Protein AF-A0A935YKB5-F1 (afdb_monomer)

Foldseek 3Di:
DPPPPVVVVLLPQADVCLNVVDPPDDLVVLLVLLLVDDVRSCNVSSLSVLLDDVQLPDLPLADDVNLVVLVCLLVPPCLVSLLVSLLVRCVDPVVPDLVSNLSSLSSNLSSQNQDNPPDGSLCSNCVPPDDDDLSRLNSLLSNLDPVVLVVLLVVVVCVVVVVDVPCVSVLSSSLSSLLRNPDPSSLVSLVVCLVPDDDVVSNVSSVSSNPDDD

Solvent-accessible surface area (backbone atoms only — not comparable to full-atom values): 12171 Å² total; per-residue (Å²): 144,84,75,74,65,60,70,64,58,61,71,76,54,44,60,75,52,47,74,72,71,42,75,83,69,55,72,68,55,33,51,51,26,44,60,62,30,85,89,33,68,45,15,68,47,17,46,51,41,46,50,54,54,93,66,75,85,47,82,79,52,53,52,70,73,45,52,52,50,37,52,45,34,53,65,38,89,58,41,67,57,47,49,53,29,38,53,55,54,65,68,41,98,74,34,81,43,67,66,56,41,45,44,46,47,43,26,30,19,49,31,32,43,54,59,56,90,91,45,51,41,61,57,71,72,63,67,83,75,67,87,79,52,76,68,51,38,49,34,48,28,38,50,37,50,66,73,51,46,60,57,47,51,55,49,54,52,41,53,73,71,60,78,45,83,89,48,84,64,49,64,50,42,49,53,25,25,47,49,45,30,90,45,68,64,35,48,51,51,35,52,59,46,48,78,71,54,80,53,66,72,60,37,54,52,31,48,50,43,70,66,55,77,132

Radius of gyration: 18.12 Å; Cα contacts (8 Å, |Δi|>4): 237; chains: 1; bounding box: 50×32×43 Å

Sequence (214 aa):
MIAGAWVLAAIAGGSALAQAGECVDTAEHYVSAFEAGPDHREFLSALLCQQRGTWLDTPLWAGRAHAVRFAAARADTMVPRIAAAARRLLALPGSASAEWRRGVLAAAAAHGVARLDSLDVFAELFADGRRLSVPDYALMAILQDCRGVGILRARCLELRAGAAAGAQDEPVHV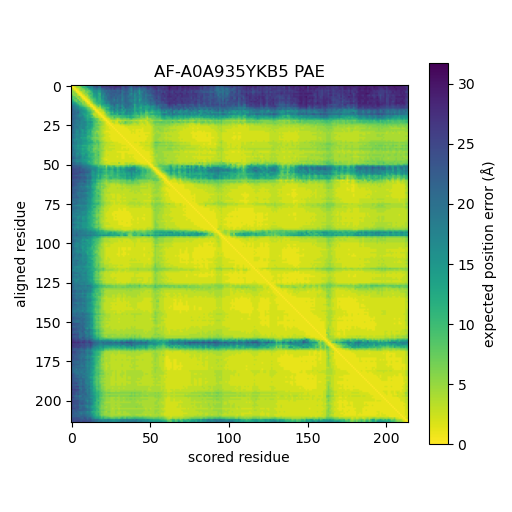LSCLYHLPCDEALSLAKELDATETDEHLRERLRRVLERQP

Nearest PDB structures (foldseek):
  8sw1-assembly1_A  TM=3.781E-01  e=2.996E+00  Homo sapiens
  7b1u-assembly1_A  TM=3.393E-01  e=3.279E+00  Shigella flexneri

Secondary structure (DSSP, 8-state):
--SSHHHHHGGGSS-HHHHTT---S-HHHHHHHHHH-TTSTTHHHHHHHHH--TTTT-S---SHHHHHHHHHHHT-TTHHHHHHHHHHHHTSTTTTSHHHHHHHHHHHHHTT--EETTEEHHHHHHTT-PPPPHHHHHHHHHHT-TTHHHHHHHHHHHHHTTTTTT-TTHHHHHHHHHHH--SHHHHHHHHHHHTT---HHHHHHHHHHHH---

Mean predicted aligned error: 6.6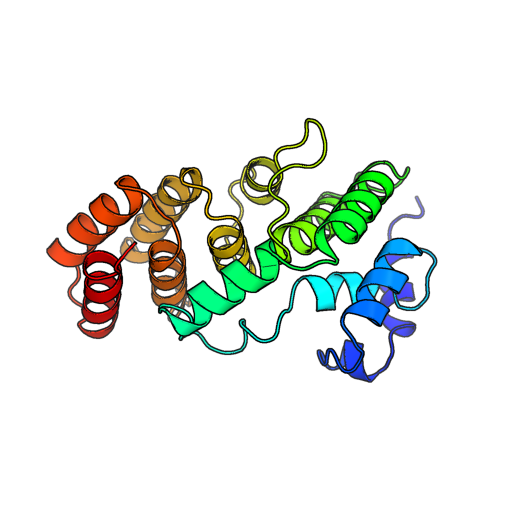5 Å

pLDDT: mean 86.73, std 16.12, range [30.58, 98.38]

Structure (mmCIF, N/CA/C/O backbone):
data_AF-A0A935YKB5-F1
#
_entry.id   AF-A0A935YKB5-F1
#
loop_
_atom_site.group_PDB
_atom_site.id
_atom_site.type_symbol
_atom_site.label_atom_id
_atom_site.label_alt_id
_atom_site.label_comp_id
_atom_site.label_asym_id
_atom_site.label_entity_id
_atom_site.label_seq_id
_atom_site.pdbx_PDB_ins_code
_atom_site.Cartn_x
_atom_site.Cartn_y
_atom_site.Cartn_z
_atom_site.occupancy
_atom_site.B_iso_or_equiv
_atom_site.auth_seq_id
_atom_site.auth_comp_id
_atom_site.auth_asym_id
_atom_site.auth_atom_id
_atom_site.pdbx_PDB_model_num
ATOM 1 N N . MET A 1 1 ? 31.568 -16.020 -5.529 1.00 39.06 1 MET A N 1
ATOM 2 C CA . MET A 1 1 ? 31.515 -15.034 -4.425 1.00 39.06 1 MET A CA 1
ATOM 3 C C . MET A 1 1 ? 31.832 -13.636 -4.958 1.00 39.06 1 MET A C 1
ATOM 5 O O . MET A 1 1 ? 32.953 -13.193 -4.792 1.00 39.06 1 MET A O 1
ATOM 9 N N . ILE A 1 2 ? 30.889 -12.955 -5.626 1.00 40.59 2 ILE A N 1
ATOM 10 C CA . ILE A 1 2 ? 30.979 -11.511 -5.958 1.00 40.59 2 ILE A CA 1
ATOM 11 C C . ILE A 1 2 ? 29.544 -10.948 -6.051 1.00 40.59 2 ILE A C 1
ATOM 13 O O . ILE A 1 2 ? 29.093 -10.536 -7.110 1.00 40.59 2 ILE A O 1
ATOM 17 N N . ALA A 1 3 ? 28.771 -11.022 -4.963 1.00 41.41 3 ALA A N 1
ATOM 18 C CA . ALA A 1 3 ? 27.413 -10.448 -4.909 1.00 41.41 3 ALA A CA 1
ATOM 19 C C . ALA A 1 3 ? 27.299 -9.267 -3.922 1.00 41.41 3 ALA A C 1
ATOM 21 O O . ALA A 1 3 ? 26.381 -8.467 -4.032 1.00 41.41 3 ALA A O 1
ATOM 22 N N . GLY A 1 4 ? 28.254 -9.110 -2.995 1.00 30.58 4 GLY A N 1
ATOM 23 C CA . GLY A 1 4 ? 28.219 -8.059 -1.967 1.00 30.58 4 GLY A CA 1
ATOM 24 C C . GLY A 1 4 ? 28.818 -6.707 -2.375 1.00 30.58 4 GLY A C 1
ATOM 25 O O . GLY A 1 4 ? 28.576 -5.714 -1.703 1.00 30.58 4 GLY A O 1
ATOM 26 N N . ALA A 1 5 ? 29.585 -6.638 -3.469 1.00 34.66 5 ALA A N 1
ATOM 27 C CA . ALA A 1 5 ? 30.287 -5.409 -3.863 1.00 34.66 5 ALA A CA 1
ATOM 28 C C . ALA A 1 5 ? 29.399 -4.393 -4.612 1.00 34.66 5 ALA A C 1
ATOM 30 O O . ALA A 1 5 ? 29.682 -3.197 -4.590 1.00 34.66 5 ALA A O 1
ATOM 31 N N . TRP A 1 6 ? 28.302 -4.840 -5.233 1.00 40.97 6 TRP A N 1
ATOM 32 C CA . TRP A 1 6 ? 27.412 -3.966 -6.009 1.00 40.97 6 TRP A CA 1
ATOM 33 C C . TRP A 1 6 ? 26.525 -3.071 -5.134 1.00 40.97 6 TRP A C 1
ATOM 35 O O . TRP A 1 6 ? 26.224 -1.947 -5.524 1.00 40.97 6 TRP A O 1
ATOM 45 N N . VAL A 1 7 ? 26.179 -3.522 -3.923 1.00 42.81 7 VAL A N 1
ATOM 46 C CA . VAL A 1 7 ? 25.333 -2.758 -2.990 1.00 42.81 7 VAL A CA 1
ATOM 47 C C . VAL A 1 7 ? 26.041 -1.494 -2.487 1.00 42.81 7 VAL A C 1
ATOM 49 O O . VAL A 1 7 ? 25.396 -0.471 -2.299 1.00 42.81 7 VAL A O 1
ATOM 52 N N . LEU A 1 8 ? 27.369 -1.522 -2.326 1.00 37.06 8 LEU A N 1
ATOM 53 C CA . LEU A 1 8 ? 28.133 -0.366 -1.837 1.00 37.06 8 LEU A CA 1
ATOM 54 C C . LEU A 1 8 ? 28.569 0.592 -2.956 1.00 37.06 8 LEU A C 1
ATOM 56 O O . LEU A 1 8 ? 28.616 1.798 -2.732 1.00 37.06 8 LEU A O 1
ATOM 60 N N . ALA A 1 9 ? 28.841 0.095 -4.167 1.00 36.12 9 ALA A N 1
ATOM 61 C CA . ALA A 1 9 ? 29.245 0.951 -5.287 1.00 36.12 9 ALA A CA 1
ATOM 62 C C . ALA A 1 9 ? 28.083 1.790 -5.850 1.00 36.12 9 ALA A C 1
ATOM 64 O O . ALA A 1 9 ? 28.290 2.911 -6.310 1.00 36.12 9 ALA A O 1
ATOM 65 N N . ALA A 1 10 ? 26.849 1.289 -5.766 1.00 43.88 10 ALA A N 1
ATOM 66 C CA . ALA A 1 10 ? 25.681 1.991 -6.285 1.00 43.88 10 ALA A CA 1
ATOM 67 C C . ALA A 1 10 ? 25.182 3.133 -5.367 1.00 43.88 10 ALA A C 1
ATOM 69 O O . ALA A 1 10 ? 24.416 3.989 -5.804 1.00 43.88 10 ALA A O 1
ATOM 70 N N . ILE A 1 11 ? 25.683 3.213 -4.127 1.00 46.06 11 ILE A N 1
ATOM 71 C CA . ILE A 1 11 ? 25.418 4.333 -3.207 1.00 46.06 11 ILE A CA 1
ATOM 72 C C . ILE A 1 11 ? 26.184 5.599 -3.635 1.00 46.06 11 ILE A C 1
ATOM 74 O O . ILE A 1 11 ? 25.773 6.696 -3.285 1.00 46.06 11 ILE A O 1
ATOM 78 N N . ALA A 1 12 ? 27.244 5.494 -4.446 1.00 41.66 12 ALA A N 1
ATOM 79 C CA . ALA A 1 12 ? 28.086 6.640 -4.813 1.00 41.66 12 ALA A CA 1
ATOM 80 C C . ALA A 1 12 ? 27.707 7.339 -6.141 1.00 41.66 12 ALA A C 1
ATOM 82 O O . ALA A 1 12 ? 28.304 8.362 -6.464 1.00 41.66 12 ALA A O 1
ATOM 83 N N . GLY A 1 13 ? 26.746 6.810 -6.914 1.00 42.81 13 GLY A N 1
ATOM 84 C CA . GLY A 1 13 ? 26.451 7.279 -8.284 1.00 42.81 13 GLY A CA 1
ATOM 85 C C . GLY A 1 13 ? 25.111 7.993 -8.506 1.00 42.81 13 GLY A C 1
ATOM 86 O O . GLY A 1 13 ? 24.881 8.512 -9.596 1.00 42.81 13 GLY A O 1
ATOM 87 N N . GLY A 1 14 ? 24.223 8.024 -7.508 1.00 45.97 14 GLY A N 1
ATOM 88 C CA . GLY A 1 14 ? 22.979 8.801 -7.587 1.00 45.97 14 GLY A CA 1
ATOM 89 C C . GLY A 1 14 ? 23.256 10.309 -7.613 1.00 45.97 14 GLY A C 1
ATOM 90 O O . GLY A 1 14 ? 24.283 10.760 -7.107 1.00 45.97 14 GLY A O 1
ATOM 91 N N . SER A 1 15 ? 22.343 11.113 -8.170 1.00 55.03 15 SER A N 1
ATOM 92 C CA . SER A 1 15 ? 22.411 12.562 -7.951 1.00 55.03 15 SER A CA 1
ATOM 93 C C . SER A 1 15 ? 22.391 12.822 -6.436 1.00 55.03 15 SER A C 1
ATOM 95 O O . SER A 1 15 ? 21.625 12.192 -5.702 1.00 55.03 15 SER A O 1
ATOM 97 N N . ALA A 1 16 ? 23.250 13.719 -5.943 1.00 55.22 16 ALA A N 1
ATOM 98 C CA . ALA A 1 16 ? 23.378 13.993 -4.506 1.00 55.22 16 ALA A CA 1
ATOM 99 C C . ALA A 1 16 ? 22.034 14.378 -3.843 1.00 55.22 16 ALA A C 1
ATOM 101 O O . ALA A 1 16 ? 21.846 14.165 -2.650 1.00 55.22 16 ALA A O 1
ATOM 102 N N . LEU A 1 17 ? 21.077 14.884 -4.632 1.00 53.66 17 LEU A N 1
ATOM 103 C CA . LEU A 1 17 ? 19.725 15.245 -4.197 1.00 53.66 17 LEU A CA 1
ATOM 104 C C . LEU A 1 17 ? 18.820 14.020 -3.993 1.00 53.66 17 LEU A C 1
ATOM 106 O O . LEU A 1 17 ? 18.159 13.917 -2.964 1.00 53.66 17 LEU A O 1
ATOM 110 N N . ALA A 1 18 ? 18.872 13.023 -4.885 1.00 52.84 18 ALA A N 1
ATOM 111 C CA . ALA A 1 18 ? 18.165 11.760 -4.661 1.00 52.84 18 ALA A CA 1
ATOM 112 C C . ALA A 1 18 ? 18.711 11.013 -3.431 1.00 52.84 18 ALA A C 1
ATOM 114 O O . ALA A 1 18 ? 17.958 10.357 -2.711 1.00 52.84 18 ALA A O 1
ATOM 115 N N . GLN A 1 19 ? 20.010 11.156 -3.143 1.00 55.44 19 GLN A N 1
ATOM 116 C CA . GLN A 1 19 ? 20.634 10.626 -1.924 1.00 55.44 19 GLN A CA 1
ATOM 117 C C . GLN A 1 19 ? 20.209 11.379 -0.656 1.00 55.44 19 GLN A C 1
ATOM 119 O O . GLN A 1 19 ? 20.143 10.776 0.413 1.00 55.44 19 GLN A O 1
ATOM 124 N N . ALA A 1 20 ? 19.851 12.661 -0.775 1.00 60.78 20 ALA A N 1
ATOM 125 C CA . ALA A 1 20 ? 19.196 13.424 0.288 1.00 60.78 20 ALA A CA 1
ATOM 126 C C . ALA A 1 20 ? 17.702 13.068 0.450 1.00 60.78 20 ALA A C 1
ATOM 128 O O . ALA A 1 20 ? 17.030 13.602 1.330 1.00 60.78 20 ALA A O 1
ATOM 129 N N . GLY A 1 21 ? 17.183 12.134 -0.358 1.00 64.12 21 GLY A N 1
ATOM 130 C CA . GLY A 1 21 ? 15.791 11.691 -0.325 1.00 64.12 21 GLY A CA 1
ATOM 131 C C . GLY A 1 21 ? 14.839 12.556 -1.151 1.00 64.12 21 GLY A C 1
ATOM 132 O O . GLY A 1 21 ? 13.629 12.362 -1.040 1.00 64.12 21 GLY A O 1
ATOM 133 N N . GLU A 1 22 ? 15.360 13.470 -1.970 1.00 75.56 22 GLU A N 1
ATOM 134 C CA . GLU A 1 22 ? 14.567 14.369 -2.804 1.00 75.56 22 GLU A CA 1
ATOM 135 C C . GLU A 1 22 ? 14.372 13.796 -4.214 1.00 75.56 22 GLU A C 1
ATOM 137 O O . GLU A 1 22 ? 15.329 13.487 -4.926 1.00 75.56 22 GLU A O 1
ATOM 142 N N . CYS A 1 23 ? 13.118 13.699 -4.651 1.00 82.50 23 CYS A N 1
ATOM 143 C CA . CYS A 1 23 ? 12.766 13.334 -6.022 1.00 82.50 23 CYS A CA 1
ATOM 144 C C . CYS A 1 23 ? 12.557 14.612 -6.839 1.00 82.50 23 CYS A C 1
ATOM 146 O O . CYS A 1 23 ? 11.432 15.078 -7.007 1.00 82.50 23 CYS A O 1
ATOM 148 N N . VAL A 1 24 ? 13.668 15.225 -7.251 1.00 82.81 24 VAL A N 1
ATOM 149 C CA . VAL A 1 24 ? 13.699 16.555 -7.890 1.00 82.81 24 VAL A CA 1
ATOM 150 C C . VAL A 1 24 ? 13.417 16.531 -9.391 1.00 82.81 24 VAL A C 1
ATOM 152 O O . VAL A 1 24 ? 13.081 17.564 -9.968 1.00 82.81 24 VAL A O 1
ATOM 155 N N . ASP A 1 25 ? 13.555 15.368 -10.024 1.00 86.31 25 ASP A N 1
ATOM 156 C CA . ASP A 1 25 ? 13.325 15.212 -11.455 1.00 86.31 25 ASP A CA 1
ATOM 157 C C . ASP A 1 25 ? 11.854 14.892 -11.760 1.00 86.31 25 ASP A C 1
ATOM 159 O O . ASP A 1 25 ? 11.025 14.641 -10.884 1.00 86.31 25 ASP A O 1
ATOM 163 N N . THR A 1 26 ? 11.509 14.907 -13.045 1.00 88.94 26 THR A N 1
ATOM 164 C CA . THR A 1 26 ? 10.141 14.623 -13.496 1.00 88.94 26 THR A CA 1
ATOM 165 C C . THR A 1 26 ? 9.796 13.133 -13.391 1.00 88.94 26 THR A C 1
ATOM 167 O O . THR A 1 26 ? 10.669 12.268 -13.464 1.00 88.94 26 THR A O 1
ATOM 170 N N . ALA A 1 27 ? 8.501 12.807 -13.308 1.00 88.81 27 ALA A N 1
ATOM 171 C CA . ALA A 1 27 ? 8.040 11.417 -13.381 1.00 88.81 27 ALA A CA 1
ATOM 172 C C . ALA A 1 27 ? 8.537 10.710 -14.660 1.00 88.81 27 ALA A C 1
ATOM 174 O O . ALA A 1 27 ? 9.008 9.578 -14.595 1.00 88.81 27 ALA A O 1
ATOM 175 N N . GLU A 1 28 ? 8.525 11.412 -15.799 1.00 92.62 28 GLU A N 1
ATOM 176 C CA . GLU A 1 28 ? 9.019 10.912 -17.091 1.00 92.62 28 GLU A CA 1
ATOM 177 C C . GLU A 1 28 ? 10.500 10.514 -17.033 1.00 92.62 28 GLU A C 1
ATOM 179 O O . GLU A 1 28 ? 10.896 9.473 -17.561 1.00 92.62 28 GLU A O 1
ATOM 184 N N . HIS A 1 29 ? 11.313 11.321 -16.349 1.00 92.75 29 HIS A N 1
ATOM 185 C CA . HIS A 1 29 ? 12.732 11.051 -16.142 1.00 92.75 29 HIS A CA 1
ATOM 186 C C . HIS A 1 29 ? 12.947 9.761 -15.343 1.00 92.75 29 HIS A C 1
ATOM 188 O O . HIS A 1 29 ? 13.682 8.872 -15.777 1.00 92.75 29 HIS A O 1
ATOM 194 N N . TYR A 1 30 ? 12.240 9.598 -14.220 1.00 92.44 30 TYR A N 1
ATOM 195 C CA . TYR A 1 30 ? 12.340 8.379 -13.415 1.00 92.44 30 TYR A CA 1
ATOM 196 C C . TYR A 1 30 ? 11.770 7.147 -14.124 1.00 92.44 30 TYR A C 1
ATOM 198 O O . TYR A 1 30 ? 12.322 6.057 -13.976 1.00 92.44 30 TYR A O 1
ATOM 206 N N . VAL A 1 31 ? 10.699 7.274 -14.915 1.00 94.94 31 VAL A N 1
ATOM 207 C CA . VAL A 1 31 ? 10.198 6.155 -15.735 1.00 94.94 31 VAL A CA 1
ATOM 208 C C . VAL A 1 31 ? 11.243 5.757 -16.770 1.00 94.94 31 VAL A C 1
ATOM 210 O O . VAL A 1 31 ? 11.553 4.574 -16.880 1.00 94.94 31 VAL A O 1
ATOM 213 N N . SER A 1 32 ? 11.855 6.726 -17.450 1.00 96.00 32 SER A N 1
ATOM 214 C CA . SER A 1 32 ? 12.896 6.469 -18.450 1.00 96.00 32 SER A CA 1
ATOM 215 C C . SER A 1 32 ? 14.125 5.782 -17.844 1.00 96.00 32 SER A C 1
ATOM 217 O O . SER A 1 32 ? 14.637 4.814 -18.403 1.00 96.00 32 SER A O 1
ATOM 219 N N . ALA A 1 33 ? 14.575 6.210 -16.661 1.00 95.19 33 ALA A N 1
ATOM 220 C CA . ALA A 1 33 ? 15.675 5.558 -15.948 1.00 95.19 33 ALA A CA 1
ATOM 221 C C . ALA A 1 33 ? 15.310 4.133 -15.478 1.00 95.19 33 ALA A C 1
ATOM 223 O O . ALA A 1 33 ? 16.133 3.222 -15.569 1.00 95.19 33 ALA A O 1
ATOM 224 N N . PHE A 1 34 ? 14.069 3.908 -15.031 1.00 95.38 34 PHE A N 1
ATOM 225 C CA . PHE A 1 34 ? 13.562 2.574 -14.687 1.00 95.38 34 PHE A CA 1
ATOM 226 C C . PHE A 1 34 ? 13.472 1.660 -15.925 1.00 95.38 34 PHE A C 1
ATOM 228 O O . PHE A 1 34 ? 13.822 0.480 -15.867 1.00 95.38 34 PHE A O 1
ATOM 235 N N . GLU A 1 35 ? 13.082 2.211 -17.077 1.00 96.69 35 GLU A N 1
ATOM 236 C CA . GLU A 1 35 ? 13.105 1.545 -18.382 1.00 96.69 35 GLU A CA 1
ATOM 237 C C . GLU A 1 35 ? 14.525 1.303 -18.918 1.00 96.69 35 GLU A C 1
ATOM 239 O O . GLU A 1 35 ? 14.730 0.391 -19.717 1.00 96.69 35 GLU A O 1
ATOM 244 N N . ALA A 1 36 ? 15.527 2.074 -18.517 1.00 96.00 36 ALA A N 1
ATOM 245 C CA . ALA A 1 36 ? 16.900 1.825 -18.943 1.00 96.00 36 ALA A CA 1
ATOM 246 C C . ALA A 1 36 ? 17.529 0.626 -18.204 1.00 96.00 36 ALA A C 1
ATOM 248 O O . ALA A 1 36 ? 18.373 -0.073 -18.763 1.00 96.00 36 ALA A O 1
ATOM 249 N N . GLY A 1 37 ? 17.053 0.324 -16.991 1.00 94.00 37 GLY A N 1
ATOM 250 C CA . GLY A 1 37 ? 17.459 -0.841 -16.204 1.00 94.00 37 GLY A CA 1
ATOM 251 C C . GLY A 1 37 ? 18.690 -0.617 -15.314 1.00 94.00 37 GLY A C 1
ATOM 252 O O . GLY A 1 37 ? 19.170 0.509 -15.216 1.00 94.00 37 GLY A O 1
ATOM 253 N N . PRO A 1 38 ? 19.182 -1.668 -14.624 1.00 93.25 38 PRO A N 1
ATOM 254 C CA . PRO A 1 38 ? 20.136 -1.550 -13.512 1.00 93.25 38 PRO A CA 1
ATOM 255 C C . PRO A 1 38 ? 21.450 -0.844 -13.844 1.00 93.25 38 PRO A C 1
ATOM 257 O O . PRO A 1 38 ? 22.033 -0.222 -12.961 1.00 93.25 38 PRO A O 1
ATOM 260 N N . ASP A 1 39 ? 21.907 -0.929 -15.094 1.00 91.38 39 ASP A N 1
ATOM 261 C CA . ASP A 1 39 ? 23.165 -0.312 -15.529 1.00 91.38 39 ASP A CA 1
ATOM 262 C C . ASP A 1 39 ? 23.036 1.209 -15.741 1.00 91.38 39 ASP A C 1
ATOM 264 O O . ASP A 1 39 ? 24.034 1.911 -15.915 1.00 91.38 39 ASP A O 1
ATOM 268 N N . HIS A 1 40 ? 21.812 1.748 -15.728 1.00 91.62 40 HIS A N 1
ATOM 269 C CA . HIS A 1 40 ? 21.576 3.181 -15.832 1.00 91.62 40 HIS A CA 1
ATOM 270 C C . HIS A 1 40 ? 21.937 3.889 -14.522 1.00 91.62 40 HIS A C 1
ATOM 272 O O . HIS A 1 40 ? 21.481 3.507 -13.445 1.00 91.62 40 HIS A O 1
ATOM 278 N N . ARG A 1 41 ? 22.697 4.988 -14.612 1.00 90.81 41 ARG A N 1
ATOM 279 C CA . ARG A 1 41 ? 23.240 5.719 -13.447 1.00 90.81 41 ARG A CA 1
ATOM 280 C C . ARG A 1 41 ? 22.191 6.115 -12.396 1.00 90.81 41 ARG A C 1
ATOM 282 O O . ARG A 1 41 ? 22.467 6.117 -11.205 1.00 90.81 41 ARG A O 1
ATOM 289 N N . GLU A 1 42 ? 20.980 6.437 -12.842 1.00 89.88 42 GLU A N 1
ATOM 290 C CA . GLU A 1 42 ? 19.871 6.893 -11.992 1.00 89.88 42 GLU A CA 1
ATOM 291 C C . GLU A 1 42 ? 18.871 5.780 -11.669 1.00 89.88 42 GLU A C 1
ATOM 293 O O . GLU A 1 42 ? 17.828 6.054 -11.086 1.00 89.88 42 GLU A 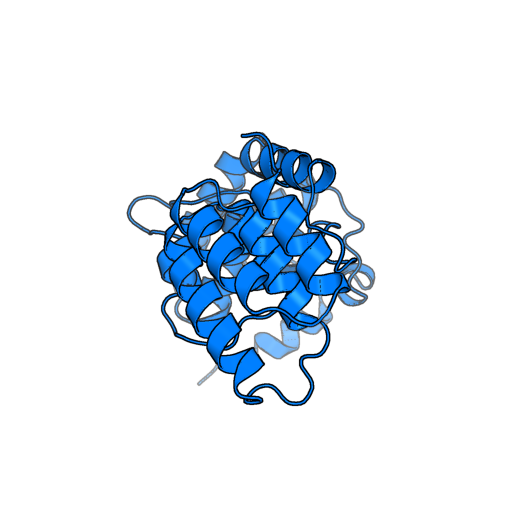O 1
ATOM 298 N N . PHE A 1 43 ? 19.150 4.526 -12.035 1.00 90.62 43 PHE A N 1
ATOM 299 C CA . PHE A 1 43 ? 18.199 3.433 -11.855 1.00 90.62 43 PHE A CA 1
ATOM 300 C C . PHE A 1 43 ? 17.758 3.266 -10.396 1.00 90.62 43 PHE A C 1
ATOM 302 O O . PHE A 1 43 ? 16.568 3.135 -10.124 1.00 90.62 43 PHE A O 1
ATOM 309 N N . LEU A 1 44 ? 18.693 3.309 -9.441 1.00 88.44 44 LEU A N 1
ATOM 310 C CA . LEU A 1 44 ? 18.343 3.187 -8.022 1.00 88.44 44 LEU A CA 1
ATOM 311 C C . LEU A 1 44 ? 17.530 4.381 -7.518 1.00 88.44 44 LEU A C 1
ATOM 313 O O . LEU A 1 44 ? 16.578 4.195 -6.761 1.00 88.44 44 LEU A O 1
ATOM 317 N N . SER A 1 45 ? 17.868 5.593 -7.964 1.00 88.81 45 SER A N 1
ATOM 318 C CA . SER A 1 45 ? 17.090 6.798 -7.664 1.00 88.81 45 SER A CA 1
ATOM 319 C C . SER A 1 45 ? 15.678 6.686 -8.230 1.00 88.81 45 SER A C 1
ATOM 321 O O . SER A 1 45 ? 14.720 6.971 -7.522 1.00 88.81 45 SER A O 1
ATOM 323 N N . ALA A 1 46 ? 15.534 6.190 -9.460 1.00 89.81 46 ALA A N 1
ATOM 324 C CA . ALA A 1 46 ? 14.240 5.905 -10.058 1.00 89.81 46 ALA A CA 1
ATOM 325 C C . ALA A 1 46 ? 13.471 4.850 -9.258 1.00 89.81 46 ALA A C 1
ATOM 327 O O . ALA A 1 46 ? 12.317 5.077 -8.923 1.00 89.81 46 ALA A O 1
ATOM 328 N N . LEU A 1 47 ? 14.098 3.739 -8.868 1.00 88.94 47 LEU A N 1
ATOM 329 C CA . LEU A 1 47 ? 13.443 2.704 -8.066 1.00 88.94 47 LEU A CA 1
ATOM 330 C C . LEU A 1 47 ? 12.881 3.269 -6.750 1.00 88.94 47 LEU A C 1
ATOM 332 O O . LEU A 1 47 ? 11.749 2.961 -6.386 1.00 88.94 47 LEU A O 1
ATOM 336 N N . LEU A 1 48 ? 13.648 4.126 -6.069 1.00 86.69 48 LEU A N 1
ATOM 337 C CA . LEU A 1 48 ? 13.228 4.795 -4.837 1.00 86.69 48 LEU A CA 1
ATOM 338 C C . LEU A 1 48 ? 12.122 5.833 -5.088 1.00 86.69 48 LEU A C 1
ATOM 340 O O . LEU A 1 48 ? 11.106 5.834 -4.394 1.00 86.69 48 LEU A O 1
ATOM 344 N N . CYS A 1 49 ? 12.304 6.711 -6.074 1.00 87.56 49 CYS A N 1
ATOM 345 C CA . CYS A 1 49 ? 11.384 7.813 -6.351 1.00 87.56 49 CYS A CA 1
ATOM 346 C C . CYS A 1 49 ? 10.056 7.355 -6.949 1.00 87.56 49 CYS A C 1
ATOM 348 O O . CYS A 1 49 ? 9.028 7.968 -6.687 1.00 87.56 49 CYS A O 1
ATOM 350 N N . GLN A 1 50 ? 10.042 6.230 -7.665 1.00 84.75 50 GLN A N 1
ATOM 351 C CA . GLN A 1 50 ? 8.797 5.615 -8.121 1.00 84.75 50 GLN A CA 1
ATOM 352 C C . GLN A 1 50 ? 7.975 5.037 -6.964 1.00 84.75 50 GLN A C 1
ATOM 354 O O . GLN A 1 50 ? 6.756 4.974 -7.060 1.00 84.75 50 GLN A O 1
ATOM 359 N N . GLN A 1 51 ? 8.616 4.633 -5.861 1.00 82.50 51 GLN A N 1
ATOM 360 C CA . GLN A 1 51 ? 7.925 4.170 -4.650 1.00 82.50 51 GLN A CA 1
ATOM 361 C C . GLN A 1 51 ? 7.468 5.338 -3.767 1.00 82.50 51 GLN A C 1
ATOM 363 O O . GLN A 1 51 ? 6.409 5.279 -3.140 1.00 82.50 51 GLN A O 1
ATOM 368 N N . ARG A 1 52 ? 8.283 6.396 -3.696 1.00 69.75 52 ARG A N 1
ATOM 369 C CA . ARG A 1 52 ? 8.031 7.610 -2.916 1.00 69.75 52 ARG A CA 1
ATOM 370 C C . ARG A 1 52 ? 7.320 8.655 -3.761 1.00 69.75 52 ARG A C 1
ATOM 372 O O . ARG A 1 52 ? 7.885 9.692 -4.095 1.00 69.75 52 ARG A O 1
ATOM 379 N N . GLY A 1 53 ? 6.047 8.433 -4.056 1.00 63.09 53 GLY A N 1
ATOM 380 C CA . GLY A 1 53 ? 5.228 9.605 -4.340 1.00 63.09 53 GLY A CA 1
ATOM 381 C C . GLY A 1 53 ? 5.131 10.476 -3.080 1.00 63.09 53 GLY A C 1
ATOM 382 O O . GLY A 1 53 ? 5.234 9.972 -1.959 1.00 63.09 53 GLY A O 1
ATOM 383 N N . THR A 1 54 ? 4.937 11.783 -3.252 1.00 56.56 54 THR A N 1
ATOM 384 C CA . THR A 1 54 ? 4.934 12.831 -2.201 1.00 56.56 54 THR A CA 1
ATOM 385 C C . THR A 1 54 ? 3.840 12.672 -1.126 1.00 56.56 54 THR A C 1
ATOM 387 O O . THR A 1 54 ? 3.545 13.579 -0.353 1.00 56.56 54 THR A O 1
ATOM 390 N N . TRP A 1 55 ? 3.175 11.521 -1.086 1.00 64.06 55 TRP A N 1
ATOM 391 C CA . TRP A 1 55 ? 2.052 11.189 -0.217 1.00 64.06 55 TRP A CA 1
ATOM 392 C C . TRP A 1 55 ? 2.466 10.546 1.114 1.00 64.06 55 TRP A C 1
ATOM 394 O O . TRP A 1 55 ? 1.627 10.442 2.005 1.00 64.06 55 TRP A O 1
ATOM 404 N N . LEU A 1 56 ? 3.723 10.114 1.267 1.00 62.16 56 LEU A N 1
ATOM 405 C CA . LEU A 1 56 ? 4.214 9.455 2.489 1.00 62.16 56 LEU A CA 1
ATOM 406 C C . LEU A 1 56 ? 4.717 10.423 3.571 1.00 62.16 56 LEU A C 1
ATOM 408 O O . LEU A 1 56 ? 5.011 9.980 4.679 1.00 62.16 56 LEU A O 1
ATOM 412 N N . ASP A 1 57 ? 4.760 11.726 3.289 1.00 64.38 57 ASP A N 1
ATOM 413 C CA . ASP A 1 57 ? 5.321 12.732 4.206 1.00 64.38 57 ASP A CA 1
ATOM 414 C C . ASP A 1 57 ? 4.368 13.118 5.348 1.00 64.38 57 ASP A C 1
ATOM 416 O O . ASP A 1 57 ? 4.719 13.894 6.236 1.00 64.38 57 ASP A O 1
ATOM 420 N N . THR A 1 58 ? 3.144 12.582 5.354 1.00 69.75 58 THR A N 1
ATOM 421 C CA . THR A 1 58 ? 2.179 12.827 6.425 1.00 69.75 58 THR A CA 1
ATOM 422 C C . THR A 1 58 ? 1.433 11.554 6.818 1.00 69.75 58 THR A C 1
ATOM 424 O O . THR A 1 58 ? 0.958 10.831 5.945 1.00 69.75 58 THR A O 1
ATOM 427 N N . PRO A 1 59 ? 1.224 11.286 8.122 1.00 67.25 59 PRO A N 1
ATOM 428 C CA . PRO A 1 59 ? 0.321 10.226 8.579 1.00 67.25 59 PRO A CA 1
ATOM 429 C C . PRO A 1 59 ? -1.163 10.541 8.298 1.00 67.25 59 PRO A C 1
ATOM 431 O O . PRO A 1 59 ? -2.056 9.749 8.604 1.00 67.25 59 PRO A O 1
ATOM 434 N N . LEU A 1 60 ? -1.464 11.704 7.711 1.00 74.56 60 LEU A N 1
ATOM 435 C CA . LEU A 1 60 ? -2.815 12.188 7.427 1.00 74.56 60 LEU A CA 1
ATOM 436 C C . LEU A 1 60 ? -3.265 11.859 5.999 1.00 74.56 60 LEU A C 1
ATOM 438 O O . LEU A 1 60 ? -3.740 12.730 5.269 1.00 74.56 60 LEU A O 1
ATOM 442 N N . TRP A 1 61 ? -3.139 10.593 5.600 1.00 88.19 61 TRP A N 1
ATOM 443 C CA . TRP A 1 61 ? -3.517 10.159 4.253 1.00 88.19 61 TRP A CA 1
ATOM 444 C C . TRP A 1 61 ? -4.847 9.395 4.163 1.00 88.19 61 TRP A C 1
ATOM 446 O O . TRP A 1 61 ? -5.246 8.972 3.081 1.00 88.19 61 TRP A O 1
ATOM 456 N N . ALA A 1 62 ? -5.603 9.288 5.260 1.00 86.25 62 ALA A N 1
ATOM 457 C CA . ALA A 1 62 ? -7.018 8.908 5.217 1.00 86.25 62 ALA A CA 1
ATOM 458 C C . ALA A 1 62 ? -7.865 10.071 4.668 1.00 86.25 62 ALA A C 1
ATOM 460 O O . ALA A 1 62 ? -7.852 11.165 5.238 1.00 86.25 62 ALA A O 1
ATOM 461 N N . GLY A 1 63 ? -8.627 9.852 3.593 1.00 89.88 63 GLY A N 1
ATOM 462 C CA . GLY A 1 63 ? -9.577 10.845 3.085 1.00 89.88 63 GLY A CA 1
ATOM 463 C C . GLY A 1 63 ? -9.635 10.977 1.564 1.00 89.88 63 GLY A C 1
ATOM 464 O O . GLY A 1 63 ? -8.779 10.486 0.825 1.00 89.88 63 GLY A O 1
ATOM 465 N N . ARG A 1 64 ? -10.644 11.726 1.104 1.00 90.81 64 ARG A N 1
ATOM 466 C CA . ARG A 1 64 ? -10.965 11.926 -0.318 1.00 90.81 64 ARG A CA 1
ATOM 467 C C . ARG A 1 64 ? -9.802 12.482 -1.142 1.00 90.81 64 ARG A C 1
ATOM 469 O O . ARG A 1 64 ? -9.600 12.040 -2.265 1.00 90.81 64 ARG A O 1
ATOM 476 N N . ALA A 1 65 ? -9.024 13.420 -0.600 1.00 89.69 65 ALA A N 1
ATOM 477 C CA . ALA A 1 65 ? -7.892 14.007 -1.324 1.00 89.69 65 ALA A CA 1
ATOM 478 C C . ALA A 1 65 ? -6.841 12.950 -1.711 1.00 89.69 65 ALA A C 1
ATOM 480 O O . ALA A 1 65 ? -6.375 12.924 -2.848 1.00 89.69 65 ALA A O 1
ATOM 481 N N . HIS A 1 66 ? -6.513 12.039 -0.792 1.00 91.06 66 HIS A N 1
ATOM 482 C CA . HIS A 1 66 ? -5.590 10.939 -1.069 1.00 91.06 66 HIS A CA 1
ATOM 483 C C . HIS A 1 66 ? -6.233 9.848 -1.923 1.00 91.06 66 HIS A C 1
ATOM 485 O O . HIS A 1 66 ? -5.562 9.307 -2.793 1.00 91.06 66 HIS A O 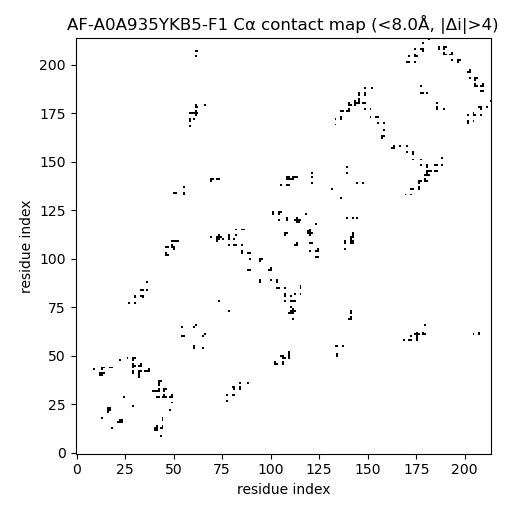1
ATOM 491 N N . ALA A 1 67 ? -7.537 9.595 -1.767 1.00 92.12 67 ALA A N 1
ATOM 492 C CA . ALA A 1 67 ? -8.255 8.666 -2.638 1.00 92.12 67 ALA A CA 1
ATOM 493 C C . ALA A 1 67 ? -8.192 9.115 -4.111 1.00 92.12 67 ALA A C 1
ATOM 495 O O . ALA A 1 67 ? -7.922 8.300 -4.990 1.00 92.12 67 ALA A O 1
ATOM 496 N N . VAL A 1 68 ? -8.345 10.421 -4.376 1.00 92.12 68 VAL A N 1
ATOM 497 C CA . VAL A 1 68 ? -8.170 11.009 -5.717 1.00 92.12 68 VAL A CA 1
ATOM 498 C C . VAL A 1 68 ? -6.735 10.840 -6.218 1.00 92.12 68 VAL A C 1
ATOM 500 O O . VAL A 1 68 ? -6.544 10.474 -7.372 1.00 92.12 68 VAL A O 1
ATOM 503 N N . ARG A 1 69 ? -5.722 11.054 -5.369 1.00 90.50 69 ARG A N 1
ATOM 504 C CA . ARG A 1 69 ? -4.309 10.848 -5.743 1.00 90.50 69 ARG A CA 1
ATOM 505 C C . ARG A 1 69 ? -4.010 9.390 -6.089 1.00 90.50 69 ARG A C 1
ATOM 507 O O . ARG A 1 69 ? -3.391 9.133 -7.112 1.00 90.50 69 ARG A O 1
ATOM 514 N N . PHE A 1 70 ? -4.479 8.438 -5.285 1.00 93.12 70 PHE A N 1
ATOM 515 C CA . PHE A 1 70 ? -4.299 7.012 -5.564 1.00 93.12 70 PHE A CA 1
ATOM 516 C C . PHE A 1 70 ? -5.051 6.584 -6.826 1.00 93.12 70 PHE A C 1
ATOM 518 O O . PHE A 1 70 ? -4.518 5.816 -7.620 1.00 93.12 70 PHE A O 1
ATOM 525 N N . ALA A 1 71 ? -6.253 7.119 -7.060 1.00 93.81 71 ALA A N 1
ATOM 526 C CA . ALA A 1 71 ? -6.970 6.907 -8.314 1.00 93.81 71 ALA A CA 1
ATOM 527 C C . ALA A 1 71 ? -6.208 7.480 -9.519 1.00 93.81 71 ALA A C 1
ATOM 529 O O . ALA A 1 71 ? -6.114 6.808 -10.542 1.00 93.81 71 ALA A O 1
ATOM 530 N N . ALA A 1 72 ? -5.623 8.675 -9.390 1.00 92.00 72 ALA A N 1
ATOM 531 C CA . ALA A 1 72 ? -4.794 9.276 -10.429 1.00 92.00 72 ALA A CA 1
ATOM 532 C C . ALA A 1 72 ? -3.534 8.445 -10.711 1.00 92.00 72 ALA A C 1
ATOM 534 O O . ALA A 1 72 ? -3.225 8.222 -11.873 1.00 92.00 72 ALA A O 1
ATOM 535 N N . ALA A 1 73 ? -2.870 7.916 -9.677 1.00 90.69 73 ALA A N 1
ATOM 536 C CA . ALA A 1 73 ? -1.720 7.025 -9.839 1.00 90.69 73 ALA A CA 1
ATOM 537 C C . ALA A 1 73 ? -2.087 5.752 -10.621 1.00 90.69 73 ALA A C 1
ATOM 539 O O . ALA A 1 73 ? -1.380 5.373 -11.547 1.00 90.69 73 ALA A O 1
ATOM 540 N N . ARG A 1 74 ? -3.238 5.129 -10.316 1.00 93.69 74 ARG A N 1
ATOM 541 C CA . ARG A 1 74 ? -3.753 3.972 -11.078 1.00 93.69 74 ARG A CA 1
ATOM 542 C C . ARG A 1 74 ? -4.126 4.311 -12.526 1.00 93.69 74 ARG A C 1
ATOM 544 O O . ARG A 1 74 ? -4.142 3.422 -13.373 1.00 93.69 74 ARG A O 1
ATOM 551 N N . ALA A 1 75 ? -4.489 5.563 -12.791 1.00 94.81 75 ALA A N 1
ATOM 552 C CA . ALA A 1 75 ? -4.900 6.054 -14.103 1.00 94.81 75 ALA A CA 1
ATOM 553 C C . ALA A 1 75 ? -3.761 6.744 -14.876 1.00 94.81 75 ALA A C 1
ATOM 555 O O . ALA A 1 75 ? -4.015 7.311 -15.941 1.00 94.81 75 ALA A O 1
ATOM 556 N N . ASP A 1 76 ? -2.530 6.728 -14.355 1.00 92.25 76 ASP A N 1
ATOM 557 C CA . ASP A 1 76 ? -1.405 7.416 -14.976 1.00 92.25 76 ASP A CA 1
ATOM 558 C C . ASP A 1 76 ? -1.107 6.814 -16.361 1.00 92.25 76 ASP A C 1
ATOM 560 O O . ASP A 1 76 ? -1.019 5.600 -16.558 1.00 92.25 76 ASP A O 1
ATOM 564 N N . THR A 1 77 ? -0.933 7.680 -17.356 1.00 95.62 77 THR A N 1
ATOM 565 C CA . THR A 1 77 ? -0.574 7.288 -18.725 1.00 95.62 77 THR A CA 1
ATOM 566 C C . THR A 1 77 ? 0.754 6.524 -18.820 1.00 95.62 77 THR A C 1
ATOM 568 O O . THR A 1 77 ? 0.985 5.824 -19.807 1.00 95.62 77 THR A O 1
ATOM 571 N N . MET A 1 78 ? 1.616 6.613 -17.803 1.00 95.31 78 MET A N 1
ATOM 572 C CA . MET A 1 78 ? 2.886 5.893 -17.708 1.00 95.31 78 MET A CA 1
ATOM 573 C C . MET A 1 78 ? 2.738 4.453 -17.191 1.00 95.31 78 MET A C 1
ATOM 575 O O . MET A 1 78 ? 3.678 3.666 -17.318 1.00 95.31 78 MET A O 1
ATOM 579 N N . VAL A 1 79 ? 1.571 4.055 -16.669 1.00 95.94 79 VAL A N 1
ATOM 580 C CA . VAL A 1 79 ? 1.322 2.705 -16.121 1.00 95.94 79 VAL A CA 1
ATOM 581 C C . VAL A 1 79 ? 1.748 1.573 -17.074 1.00 95.94 79 VAL A C 1
ATOM 583 O O . VAL A 1 79 ? 2.455 0.665 -16.626 1.00 95.94 79 VAL A O 1
ATOM 586 N N . PRO A 1 80 ? 1.428 1.595 -18.389 1.00 97.81 80 PRO A N 1
ATOM 587 C CA . PRO A 1 80 ? 1.859 0.538 -19.307 1.00 97.81 80 PRO A CA 1
ATOM 588 C C . PRO A 1 80 ? 3.384 0.432 -19.443 1.00 97.81 80 PRO A C 1
ATOM 590 O O . PRO A 1 80 ? 3.919 -0.674 -19.548 1.00 97.81 80 PRO A O 1
ATOM 593 N N . ARG A 1 81 ? 4.086 1.572 -19.412 1.00 97.69 81 ARG A N 1
ATOM 594 C CA . ARG A 1 81 ? 5.552 1.655 -19.491 1.00 97.69 81 ARG A CA 1
ATOM 595 C C . ARG A 1 81 ? 6.206 1.070 -18.249 1.00 97.69 81 ARG A C 1
ATOM 597 O O . ARG A 1 81 ? 7.071 0.203 -18.351 1.00 97.69 81 ARG A O 1
ATOM 604 N N . ILE A 1 82 ? 5.712 1.455 -17.076 1.00 96.88 82 ILE A N 1
ATOM 605 C CA . ILE A 1 82 ? 6.173 0.939 -15.782 1.00 96.88 82 ILE A CA 1
ATOM 606 C C . ILE A 1 82 ? 5.930 -0.572 -15.697 1.00 96.88 82 ILE A C 1
ATOM 608 O O . ILE A 1 82 ? 6.844 -1.318 -15.350 1.00 96.88 82 ILE A O 1
ATOM 612 N N . ALA A 1 83 ? 4.747 -1.054 -16.088 1.00 98.00 83 ALA A N 1
ATOM 613 C CA . ALA A 1 83 ? 4.447 -2.485 -16.109 1.00 98.00 83 ALA A CA 1
ATOM 614 C C . ALA A 1 83 ? 5.359 -3.261 -17.080 1.00 98.00 83 ALA A C 1
ATOM 616 O O . ALA A 1 83 ? 5.842 -4.349 -16.757 1.00 98.00 83 ALA A O 1
ATOM 617 N N . ALA A 1 84 ? 5.636 -2.715 -18.269 1.00 98.12 84 ALA A N 1
ATOM 618 C CA . ALA A 1 84 ? 6.566 -3.319 -19.223 1.00 98.12 84 ALA A CA 1
ATOM 619 C C . ALA A 1 84 ? 8.006 -3.368 -18.680 1.00 98.12 84 ALA A C 1
ATOM 621 O O . ALA A 1 84 ? 8.654 -4.416 -18.753 1.00 98.12 84 ALA A O 1
ATOM 622 N N . ALA A 1 85 ? 8.484 -2.275 -18.083 1.00 97.56 85 ALA A N 1
ATOM 623 C CA . ALA A 1 85 ? 9.798 -2.210 -17.459 1.00 97.56 85 ALA A CA 1
ATOM 624 C C . ALA A 1 85 ? 9.922 -3.201 -16.294 1.00 97.56 85 ALA A C 1
ATOM 626 O O . ALA A 1 85 ? 10.878 -3.975 -16.261 1.00 97.56 85 ALA A O 1
ATOM 627 N N . ALA A 1 86 ? 8.929 -3.249 -15.400 1.00 97.50 86 ALA A N 1
ATOM 628 C CA . ALA A 1 86 ? 8.903 -4.163 -14.262 1.00 97.50 86 ALA A CA 1
ATOM 629 C C . ALA A 1 86 ? 8.985 -5.630 -14.706 1.00 97.50 86 ALA A C 1
ATOM 631 O O . ALA A 1 86 ? 9.810 -6.374 -14.182 1.00 97.50 86 ALA A O 1
ATOM 632 N N . ARG A 1 87 ? 8.217 -6.040 -15.729 1.00 97.81 87 ARG A N 1
ATOM 633 C CA . ARG A 1 87 ? 8.308 -7.400 -16.297 1.00 97.81 87 ARG A CA 1
ATOM 634 C C . ARG A 1 87 ? 9.719 -7.741 -16.758 1.00 97.81 87 ARG A C 1
ATOM 636 O O . ARG A 1 87 ? 10.253 -8.781 -16.383 1.00 97.81 87 ARG A O 1
ATOM 643 N N . ARG A 1 88 ? 10.344 -6.854 -17.536 1.00 97.06 88 ARG A N 1
ATOM 644 C CA . ARG A 1 88 ? 11.712 -7.072 -18.023 1.00 97.06 88 ARG A CA 1
ATOM 645 C C . ARG A 1 88 ? 12.714 -7.145 -16.868 1.00 97.06 88 ARG A C 1
ATOM 647 O O . ARG A 1 88 ? 13.566 -8.024 -16.879 1.00 97.06 88 ARG A O 1
ATOM 654 N N . LEU A 1 89 ? 12.603 -6.267 -15.869 1.00 95.94 89 LEU A N 1
ATOM 655 C CA . LEU A 1 89 ? 13.501 -6.240 -14.707 1.00 95.94 89 LEU A CA 1
ATOM 656 C C . LEU A 1 89 ? 13.368 -7.490 -13.831 1.00 95.94 89 LEU A C 1
ATOM 658 O O . LEU A 1 89 ? 14.369 -7.981 -13.311 1.00 95.94 89 LEU A O 1
ATOM 662 N N . LEU A 1 90 ? 12.155 -8.027 -13.693 1.00 96.06 90 LEU A N 1
ATOM 663 C CA . LEU A 1 90 ? 11.890 -9.284 -12.989 1.00 96.06 90 LEU A CA 1
ATOM 664 C C . LEU A 1 90 ? 12.372 -10.521 -13.759 1.00 96.06 90 LEU A C 1
ATOM 666 O O . LEU A 1 90 ? 12.518 -11.580 -13.159 1.00 96.06 90 LEU A O 1
ATOM 670 N N . ALA A 1 91 ? 12.629 -10.399 -15.063 1.00 95.31 91 ALA A N 1
ATOM 671 C CA . ALA A 1 91 ? 13.183 -11.470 -15.887 1.00 95.31 91 ALA A CA 1
ATOM 672 C C . ALA A 1 91 ? 14.724 -11.472 -15.930 1.00 95.31 91 ALA A C 1
ATOM 674 O O . ALA A 1 91 ? 15.317 -12.400 -16.480 1.00 95.31 91 ALA A O 1
ATOM 675 N N . LEU A 1 92 ? 15.394 -10.450 -15.375 1.00 93.56 92 LEU A N 1
ATOM 676 C CA . LEU A 1 92 ? 16.854 -10.352 -15.439 1.00 93.56 92 LEU A CA 1
ATOM 677 C C . LEU A 1 92 ? 17.546 -11.447 -14.601 1.00 93.56 92 LEU A C 1
ATOM 679 O O . LEU A 1 92 ? 17.117 -11.711 -13.470 1.00 93.56 92 LEU A O 1
ATOM 683 N N . PRO A 1 93 ? 18.664 -12.025 -15.085 1.00 81.44 93 PRO A N 1
ATOM 684 C CA . PRO A 1 93 ? 19.504 -12.927 -14.302 1.00 81.44 93 PRO A CA 1
ATOM 685 C C . PRO A 1 93 ? 20.207 -12.129 -13.194 1.00 81.44 93 PRO A C 1
ATOM 687 O O . PRO A 1 93 ? 21.197 -11.447 -13.430 1.00 81.44 93 PRO A O 1
ATOM 690 N N . GLY A 1 94 ? 19.650 -12.155 -11.984 1.00 73.81 94 GLY A N 1
ATOM 691 C CA . GLY A 1 94 ? 20.076 -11.297 -10.866 1.00 73.81 94 GLY A CA 1
ATOM 692 C C . GLY A 1 94 ? 18.903 -10.737 -10.061 1.00 73.81 94 GLY A C 1
ATOM 693 O O . GLY A 1 94 ? 19.065 -10.382 -8.898 1.00 73.81 94 GLY A O 1
ATOM 694 N N . SER A 1 95 ? 17.696 -10.792 -10.628 1.00 77.62 95 SER A N 1
ATOM 695 C CA . SER A 1 95 ? 16.440 -10.434 -9.957 1.00 77.62 95 S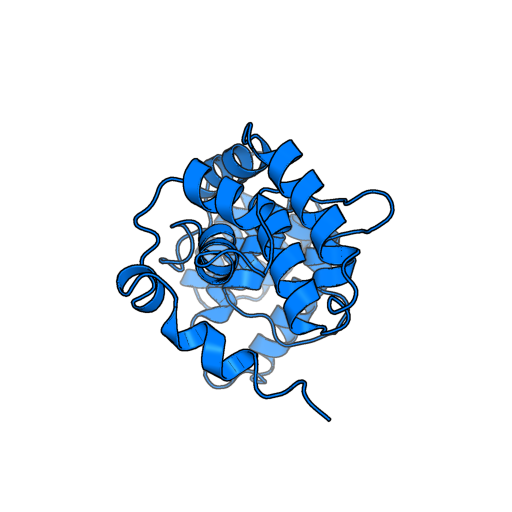ER A CA 1
ATOM 696 C C . SER A 1 95 ? 16.010 -11.390 -8.833 1.00 77.62 95 SER A C 1
ATOM 698 O O . SER A 1 95 ? 14.947 -11.215 -8.240 1.00 77.62 95 SER A O 1
ATOM 700 N N . ALA A 1 96 ? 16.833 -12.399 -8.528 1.00 73.44 96 ALA A N 1
ATOM 701 C CA . ALA A 1 96 ? 16.551 -13.427 -7.535 1.00 73.44 96 ALA A CA 1
ATOM 702 C C . ALA A 1 96 ? 16.632 -12.924 -6.085 1.00 73.44 96 ALA A C 1
ATOM 704 O O . ALA A 1 96 ? 16.141 -13.609 -5.188 1.00 73.44 96 ALA A O 1
ATOM 705 N N . SER A 1 97 ? 17.246 -11.762 -5.821 1.00 89.19 97 SER A N 1
ATOM 706 C CA . SER A 1 97 ? 17.214 -11.218 -4.463 1.00 89.19 97 SER A CA 1
ATOM 707 C C . SER A 1 97 ? 15.796 -10.747 -4.127 1.00 89.19 97 SER A C 1
ATOM 709 O O . SER A 1 97 ? 15.152 -10.032 -4.900 1.00 89.19 97 SER A O 1
ATOM 711 N N . ALA A 1 98 ? 15.300 -11.154 -2.957 1.00 89.94 98 ALA A N 1
ATOM 712 C CA . ALA A 1 98 ? 13.965 -10.782 -2.493 1.00 89.94 98 ALA A CA 1
ATOM 713 C C . ALA A 1 98 ? 13.800 -9.256 -2.407 1.00 89.94 98 ALA A C 1
ATOM 715 O O . ALA A 1 98 ? 12.750 -8.723 -2.754 1.00 89.94 98 ALA A O 1
ATOM 716 N N . GLU A 1 99 ? 14.861 -8.546 -2.014 1.00 88.75 99 GLU A N 1
ATOM 717 C CA . GLU A 1 99 ? 14.875 -7.085 -1.932 1.00 88.75 99 GLU A CA 1
ATOM 718 C C . GLU A 1 99 ? 14.743 -6.418 -3.306 1.00 88.75 99 GLU A C 1
ATOM 720 O O . GLU A 1 99 ? 13.905 -5.530 -3.466 1.00 88.75 99 GLU A O 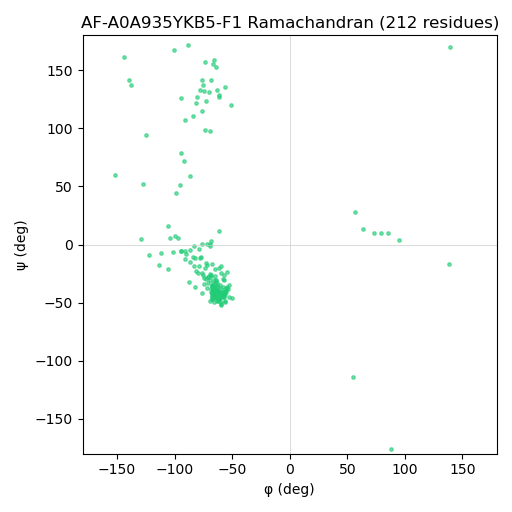1
ATOM 725 N N . TRP A 1 100 ? 15.497 -6.874 -4.316 1.00 90.12 100 TRP A N 1
ATOM 726 C CA . TRP A 1 100 ? 15.374 -6.363 -5.685 1.00 90.12 100 TRP A CA 1
ATOM 727 C C . TRP A 1 100 ? 13.965 -6.578 -6.221 1.00 90.12 100 TRP A C 1
ATOM 729 O O . TRP A 1 100 ? 13.313 -5.640 -6.686 1.00 90.12 100 TRP A O 1
ATOM 739 N N . ARG A 1 101 ? 13.482 -7.822 -6.122 1.00 94.31 101 ARG A N 1
ATOM 740 C CA . ARG A 1 101 ? 12.149 -8.206 -6.583 1.00 94.31 101 ARG A CA 1
ATOM 741 C C . ARG A 1 101 ? 11.084 -7.339 -5.921 1.00 94.31 101 ARG A C 1
ATOM 743 O O . ARG A 1 101 ? 10.249 -6.764 -6.617 1.00 94.31 101 ARG A O 1
ATOM 750 N N . ARG A 1 102 ? 11.156 -7.181 -4.598 1.00 93.12 102 ARG A N 1
ATOM 751 C CA . ARG A 1 102 ? 10.256 -6.314 -3.838 1.00 93.12 102 ARG A CA 1
ATOM 752 C C . ARG A 1 102 ? 10.351 -4.861 -4.291 1.00 93.12 102 ARG A C 1
ATOM 754 O O . ARG A 1 102 ? 9.314 -4.232 -4.445 1.00 93.12 102 ARG A O 1
ATOM 761 N N . GLY A 1 103 ? 11.548 -4.332 -4.532 1.00 92.94 103 GLY A N 1
ATOM 762 C CA . GLY A 1 103 ? 11.729 -2.958 -4.997 1.00 92.94 103 GLY A CA 1
ATOM 763 C C . GLY A 1 103 ? 11.049 -2.696 -6.343 1.00 92.94 103 GLY A C 1
ATOM 764 O O . GLY A 1 103 ? 10.340 -1.701 -6.498 1.00 92.94 103 GLY A O 1
ATOM 765 N N . VAL A 1 104 ? 11.208 -3.618 -7.298 1.00 95.56 104 VAL A N 1
ATOM 766 C CA . VAL A 1 104 ? 10.572 -3.537 -8.624 1.00 95.56 104 VAL A CA 1
ATOM 767 C C . VAL A 1 104 ? 9.049 -3.643 -8.515 1.00 95.56 104 VAL A C 1
ATOM 769 O O . VAL A 1 104 ? 8.328 -2.853 -9.123 1.00 95.56 104 VAL A O 1
ATOM 772 N N . LEU A 1 105 ? 8.550 -4.582 -7.708 1.00 96.44 105 LEU A N 1
ATOM 773 C CA . LEU A 1 105 ? 7.115 -4.752 -7.475 1.00 96.44 105 LEU A CA 1
ATOM 774 C C . LEU A 1 105 ? 6.499 -3.564 -6.733 1.00 96.44 105 LEU A C 1
ATOM 776 O O . LEU A 1 105 ? 5.399 -3.147 -7.074 1.00 96.44 105 LEU A O 1
ATOM 780 N N . ALA A 1 106 ? 7.207 -2.984 -5.764 1.00 95.44 106 ALA A N 1
ATOM 781 C CA . ALA A 1 106 ? 6.766 -1.802 -5.035 1.00 95.44 106 ALA A CA 1
ATOM 782 C C . ALA A 1 106 ? 6.683 -0.576 -5.954 1.00 95.44 106 ALA A C 1
ATOM 784 O O . ALA A 1 106 ? 5.714 0.173 -5.872 1.00 95.44 106 ALA A O 1
ATOM 785 N N . ALA A 1 107 ? 7.648 -0.402 -6.865 1.00 94.75 107 ALA A N 1
ATOM 786 C CA . ALA A 1 107 ? 7.585 0.644 -7.883 1.00 94.75 107 ALA A CA 1
ATOM 787 C C . ALA A 1 107 ? 6.373 0.450 -8.810 1.00 94.75 107 ALA A C 1
ATOM 789 O O . ALA A 1 107 ? 5.655 1.402 -9.083 1.00 94.75 107 ALA A O 1
ATOM 790 N N . ALA A 1 108 ? 6.080 -0.782 -9.238 1.00 96.69 108 ALA A N 1
ATOM 791 C CA . ALA A 1 108 ? 4.885 -1.068 -10.035 1.00 96.69 108 ALA A CA 1
ATOM 792 C C . ALA A 1 108 ? 3.580 -0.817 -9.243 1.00 96.69 108 ALA A C 1
ATOM 794 O O . ALA A 1 108 ? 2.648 -0.185 -9.743 1.00 96.69 108 ALA A O 1
ATOM 795 N N . ALA A 1 109 ? 3.526 -1.261 -7.985 1.00 96.81 109 ALA A N 1
ATOM 796 C CA . ALA A 1 109 ? 2.372 -1.103 -7.105 1.00 96.81 109 ALA A CA 1
ATOM 797 C C . ALA A 1 109 ? 2.072 0.362 -6.758 1.00 96.81 109 ALA A C 1
ATOM 799 O O . ALA A 1 109 ? 0.903 0.724 -6.649 1.00 96.81 109 ALA A O 1
ATOM 800 N N . ALA A 1 110 ? 3.093 1.217 -6.640 1.00 94.62 110 ALA A N 1
ATOM 801 C CA . ALA A 1 110 ? 2.927 2.653 -6.404 1.00 94.62 110 ALA A CA 1
ATOM 802 C C . ALA A 1 110 ? 2.166 3.370 -7.538 1.00 94.62 110 ALA A C 1
ATOM 804 O O . ALA A 1 110 ? 1.563 4.417 -7.311 1.00 94.62 110 ALA A O 1
ATOM 805 N N . HIS A 1 111 ? 2.131 2.760 -8.725 1.00 94.62 111 HIS A N 1
ATOM 806 C CA . HIS A 1 111 ? 1.367 3.195 -9.896 1.00 94.62 111 HIS A CA 1
ATOM 807 C C . HIS A 1 111 ? 0.134 2.322 -10.156 1.00 94.62 111 HIS A C 1
ATOM 809 O O . HIS A 1 111 ? -0.438 2.333 -11.240 1.00 94.62 111 HIS A O 1
ATOM 815 N N . GLY A 1 112 ? -0.293 1.518 -9.178 1.00 95.81 112 GLY A N 1
ATOM 816 C CA . GLY A 1 112 ? -1.526 0.745 -9.304 1.00 95.81 112 GLY A CA 1
ATOM 817 C C . GLY A 1 112 ? -1.440 -0.532 -10.127 1.00 95.81 112 GLY A C 1
ATOM 818 O O . GLY A 1 112 ? -2.476 -1.122 -10.438 1.00 95.81 112 GLY A O 1
ATOM 819 N N . VAL A 1 113 ? -0.241 -0.980 -10.500 1.00 97.75 113 VAL A N 1
ATOM 820 C CA . VAL A 1 113 ? -0.084 -2.207 -11.283 1.00 97.75 113 VAL A CA 1
ATOM 821 C C . VAL A 1 113 ? -0.346 -3.420 -10.389 1.00 97.75 113 VAL A C 1
ATOM 823 O O . VAL A 1 113 ? 0.529 -3.866 -9.654 1.00 97.75 113 VAL A O 1
ATOM 826 N N . ALA A 1 114 ? -1.558 -3.972 -10.461 1.00 97.75 114 ALA A N 1
ATOM 827 C CA . ALA A 1 114 ? -1.961 -5.129 -9.657 1.00 97.75 114 ALA A CA 1
ATOM 828 C C . ALA A 1 114 ? -1.461 -6.477 -10.212 1.00 97.75 114 ALA A C 1
ATOM 830 O O . ALA A 1 114 ? -1.334 -7.452 -9.469 1.00 97.75 114 ALA A O 1
ATOM 831 N N . ARG A 1 115 ? -1.181 -6.557 -11.521 1.00 98.12 115 ARG A N 1
ATOM 832 C CA . ARG A 1 115 ? -0.746 -7.789 -12.197 1.00 98.12 115 ARG A CA 1
ATOM 833 C C . ARG A 1 115 ? 0.347 -7.521 -13.225 1.00 98.12 115 ARG A C 1
ATOM 835 O O . ARG A 1 115 ? 0.276 -6.545 -13.966 1.00 98.12 115 ARG A O 1
ATOM 842 N N . LEU A 1 116 ? 1.307 -8.439 -13.309 1.00 97.69 116 LEU A N 1
ATOM 843 C CA . LEU A 1 116 ? 2.350 -8.485 -14.335 1.00 97.69 116 LEU A CA 1
ATOM 844 C C . LEU A 1 116 ? 2.292 -9.866 -15.002 1.00 97.69 116 LEU A C 1
ATOM 846 O O . LEU A 1 116 ? 2.837 -10.838 -14.488 1.00 97.69 116 LEU A O 1
ATOM 850 N N . ASP A 1 117 ? 1.571 -9.972 -16.118 1.00 95.69 117 ASP A N 1
ATOM 851 C CA . ASP A 1 117 ? 1.207 -11.252 -16.744 1.00 95.69 117 ASP A CA 1
ATOM 852 C C . ASP A 1 117 ? 0.484 -12.194 -15.744 1.00 95.69 117 ASP A C 1
ATOM 854 O O . ASP A 1 117 ? -0.623 -11.900 -15.275 1.00 95.69 117 ASP A O 1
ATOM 858 N N . SER A 1 118 ? 1.098 -13.328 -15.387 1.00 95.88 118 SER A N 1
ATOM 859 C CA . SER A 1 118 ? 0.583 -14.276 -14.390 1.00 95.88 118 SER A CA 1
ATOM 860 C C . SER A 1 118 ? 0.938 -13.915 -12.945 1.00 95.88 118 SER A C 1
ATOM 862 O O . SER A 1 118 ? 0.400 -14.534 -12.032 1.00 95.88 118 SER A O 1
ATOM 864 N N . LEU A 1 119 ? 1.833 -12.949 -12.728 1.00 97.31 119 LEU A N 1
ATOM 865 C CA . LEU A 1 119 ? 2.302 -12.549 -11.405 1.00 97.31 119 LEU A CA 1
ATOM 866 C C . LEU A 1 119 ? 1.289 -11.613 -10.735 1.00 97.31 119 LEU A C 1
ATOM 868 O O . LEU A 1 119 ? 0.899 -10.587 -11.298 1.00 97.31 119 LEU A O 1
ATOM 872 N N . ASP A 1 120 ? 0.890 -11.975 -9.520 1.00 98.12 120 ASP A N 1
ATOM 873 C CA . ASP A 1 120 ? 0.025 -11.192 -8.638 1.00 98.12 120 ASP A CA 1
ATOM 874 C C . ASP A 1 120 ? 0.889 -10.293 -7.744 1.00 98.12 120 ASP A C 1
ATOM 876 O O . ASP A 1 120 ? 1.573 -10.772 -6.838 1.00 98.12 120 ASP A O 1
ATOM 880 N N . VAL A 1 121 ? 0.896 -8.987 -8.027 1.00 98.12 121 VAL A N 1
ATOM 881 C CA . VAL A 1 121 ? 1.810 -8.036 -7.373 1.00 98.12 121 VAL A CA 1
ATOM 882 C C . VAL A 1 121 ? 1.507 -7.920 -5.881 1.00 98.12 121 VAL A C 1
ATOM 884 O O . VAL A 1 121 ? 2.429 -7.830 -5.071 1.00 98.12 121 VAL A O 1
ATOM 887 N N . PHE A 1 122 ? 0.228 -7.965 -5.503 1.00 98.19 122 PHE A N 1
ATOM 888 C CA . PHE A 1 122 ? -0.175 -7.901 -4.105 1.00 98.19 122 PHE A CA 1
ATOM 889 C C . PHE A 1 122 ? 0.303 -9.139 -3.339 1.00 98.19 122 PHE A C 1
ATOM 891 O O . PHE A 1 122 ? 0.928 -9.007 -2.287 1.00 98.19 122 PHE A O 1
ATOM 898 N N . ALA A 1 123 ? 0.051 -10.337 -3.877 1.00 97.50 123 ALA A N 1
ATOM 899 C CA . ALA A 1 123 ? 0.476 -11.577 -3.230 1.00 97.50 123 ALA A CA 1
ATOM 900 C C . ALA A 1 123 ? 1.996 -11.600 -3.010 1.00 97.50 123 ALA A C 1
ATOM 902 O O . ALA A 1 123 ? 2.462 -11.928 -1.925 1.00 97.50 123 ALA A O 1
ATOM 903 N N . GLU A 1 124 ? 2.772 -11.177 -4.004 1.00 96.75 124 GLU A N 1
ATOM 904 C CA . GLU A 1 124 ? 4.234 -11.162 -3.921 1.00 96.75 124 GLU A CA 1
ATOM 905 C C . GLU A 1 124 ? 4.778 -10.148 -2.902 1.00 96.75 124 GLU A C 1
ATOM 907 O O . GLU A 1 124 ? 5.780 -10.417 -2.242 1.00 96.75 124 GLU A O 1
ATOM 912 N N . LEU A 1 125 ? 4.134 -8.986 -2.743 1.00 96.50 125 LEU A N 1
ATOM 913 C CA . LEU A 1 125 ? 4.590 -7.946 -1.811 1.00 96.50 125 LEU A CA 1
ATOM 914 C C . LEU A 1 125 ? 4.282 -8.246 -0.337 1.00 96.50 125 LEU A C 1
ATOM 916 O O . LEU A 1 125 ? 4.961 -7.696 0.544 1.00 96.50 125 LEU A O 1
ATOM 920 N N . PHE A 1 126 ? 3.257 -9.064 -0.074 1.00 96.81 126 PHE A N 1
ATOM 921 C CA . PHE A 1 126 ? 2.663 -9.209 1.259 1.00 96.81 126 PHE A CA 1
ATOM 922 C C . PHE A 1 126 ? 2.520 -10.661 1.763 1.00 96.81 126 PHE A C 1
ATOM 924 O O . PHE A 1 126 ? 1.969 -10.863 2.844 1.00 96.81 126 PHE A O 1
ATOM 931 N N . ALA A 1 127 ? 3.010 -11.675 1.037 1.00 92.62 127 ALA A N 1
ATOM 932 C CA . ALA A 1 127 ? 2.912 -13.083 1.459 1.00 92.62 127 ALA A CA 1
ATOM 933 C C . ALA A 1 127 ? 3.929 -13.520 2.530 1.00 92.62 127 ALA A C 1
ATOM 935 O O . ALA A 1 127 ? 3.733 -14.556 3.162 1.00 92.62 127 ALA A O 1
ATOM 936 N N . ASP A 1 128 ? 5.019 -12.778 2.736 1.00 88.94 128 ASP A N 1
ATOM 937 C CA . ASP A 1 128 ? 6.158 -13.222 3.556 1.00 88.94 128 ASP A CA 1
ATOM 938 C C . ASP A 1 128 ? 5.985 -13.010 5.073 1.00 88.94 128 ASP A C 1
ATOM 940 O O . ASP A 1 128 ? 6.871 -13.365 5.850 1.00 88.94 128 ASP A O 1
ATOM 944 N N . GLY A 1 129 ? 4.856 -12.439 5.508 1.00 87.56 129 GLY A N 1
ATOM 945 C CA . GLY A 1 129 ? 4.559 -12.196 6.923 1.00 87.56 129 GLY A CA 1
ATOM 946 C C . GLY A 1 129 ? 5.518 -11.215 7.605 1.00 87.56 129 GLY A C 1
ATOM 947 O O . GLY A 1 129 ? 5.543 -11.136 8.835 1.00 87.56 129 GLY A O 1
ATOM 948 N N . ARG A 1 130 ? 6.329 -10.470 6.842 1.00 90.94 130 ARG A N 1
ATOM 949 C CA . ARG A 1 130 ? 7.244 -9.485 7.419 1.00 90.94 130 ARG A CA 1
ATOM 950 C C . ARG A 1 130 ? 6.472 -8.351 8.086 1.00 90.94 130 ARG A C 1
ATOM 952 O O . ARG A 1 130 ? 5.342 -8.022 7.720 1.00 90.94 130 ARG A O 1
ATOM 959 N N . ARG A 1 131 ? 7.147 -7.657 9.001 1.00 90.25 131 ARG A N 1
ATOM 960 C CA . ARG A 1 131 ? 6.613 -6.419 9.565 1.00 90.25 131 ARG A CA 1
ATOM 961 C C . ARG A 1 131 ? 6.432 -5.376 8.460 1.00 90.25 131 ARG A C 1
ATOM 963 O O . ARG A 1 131 ? 7.365 -5.087 7.705 1.00 90.25 131 ARG A O 1
ATOM 970 N N . LEU A 1 132 ? 5.236 -4.803 8.396 1.00 91.69 132 LEU A N 1
ATOM 971 C CA . LEU A 1 132 ? 4.916 -3.744 7.450 1.00 91.69 132 LEU A CA 1
ATOM 972 C C . LEU A 1 132 ? 5.517 -2.412 7.900 1.00 91.69 132 LEU A C 1
ATOM 974 O O . LEU A 1 132 ? 5.553 -2.077 9.083 1.00 91.69 132 LEU A O 1
ATOM 978 N N . SER A 1 133 ? 5.988 -1.658 6.919 1.00 90.19 133 SER A N 1
ATOM 979 C CA . SER A 1 133 ? 6.449 -0.280 7.048 1.00 90.19 133 SER A CA 1
ATOM 980 C C . SER A 1 133 ? 5.366 0.694 6.570 1.00 90.19 133 SER A C 1
ATOM 982 O O . SER A 1 133 ? 4.412 0.297 5.905 1.00 90.19 133 SER A O 1
ATOM 984 N N . VAL A 1 134 ? 5.510 1.991 6.854 1.00 88.19 134 VAL A N 1
ATOM 985 C CA . VAL A 1 134 ? 4.562 3.014 6.365 1.00 88.19 134 VAL A CA 1
ATOM 986 C C . VAL A 1 134 ? 4.350 2.959 4.838 1.00 88.19 134 VAL A C 1
ATOM 988 O O . VAL A 1 134 ? 3.192 2.954 4.413 1.00 88.19 134 VAL A O 1
ATOM 991 N N . PRO A 1 135 ? 5.406 2.825 4.005 1.00 90.44 135 PRO A N 1
ATOM 992 C CA . PRO A 1 135 ? 5.247 2.613 2.566 1.00 90.44 135 PRO A CA 1
ATOM 993 C C . PRO A 1 135 ? 4.367 1.413 2.199 1.00 90.44 135 PRO A C 1
ATOM 995 O O . PRO A 1 135 ? 3.593 1.497 1.253 1.00 90.44 135 PRO A O 1
ATOM 998 N N . ASP A 1 136 ? 4.429 0.314 2.953 1.00 93.94 136 ASP A N 1
ATOM 999 C CA . ASP A 1 136 ? 3.649 -0.893 2.656 1.00 93.94 136 ASP A CA 1
ATOM 1000 C C . ASP A 1 136 ? 2.142 -0.667 2.764 1.00 93.94 136 ASP A C 1
ATOM 1002 O O . ASP A 1 136 ? 1.385 -1.123 1.906 1.00 93.94 136 ASP A O 1
ATOM 1006 N N . TYR A 1 137 ? 1.706 0.073 3.785 1.00 95.00 137 TYR A N 1
ATOM 1007 C CA . TYR A 1 137 ? 0.301 0.443 3.943 1.00 95.00 137 TYR A CA 1
ATOM 1008 C C . TYR A 1 137 ? -0.188 1.310 2.779 1.00 95.00 137 TYR A C 1
ATOM 1010 O O . TYR A 1 137 ? -1.297 1.112 2.289 1.00 95.00 137 TYR A O 1
ATOM 1018 N N . ALA A 1 138 ? 0.640 2.239 2.295 1.00 93.19 138 ALA A N 1
ATOM 1019 C CA . ALA A 1 138 ? 0.288 3.057 1.139 1.00 93.19 138 ALA A CA 1
ATOM 1020 C C . ALA A 1 138 ? 0.206 2.226 -0.151 1.00 93.19 138 ALA A C 1
ATOM 1022 O O . ALA A 1 138 ? -0.749 2.383 -0.905 1.00 93.19 138 ALA A O 1
ATOM 1023 N N . LEU A 1 139 ? 1.145 1.302 -0.386 1.00 95.12 139 LEU A N 1
ATOM 1024 C CA . LEU A 1 139 ? 1.088 0.397 -1.542 1.00 95.12 139 LEU A CA 1
ATOM 1025 C C . LEU A 1 139 ? -0.185 -0.460 -1.518 1.00 95.12 139 LEU A C 1
ATOM 1027 O O . LEU A 1 139 ? -0.868 -0.577 -2.533 1.00 95.12 139 LEU A O 1
ATOM 1031 N N . MET A 1 140 ? -0.548 -1.001 -0.352 1.00 96.81 140 MET A N 1
ATOM 1032 C CA . MET A 1 140 ? -1.799 -1.740 -0.163 1.00 96.81 140 MET A CA 1
ATOM 1033 C C . MET A 1 140 ? -3.028 -0.875 -0.487 1.00 96.81 140 MET A C 1
ATOM 1035 O O . MET A 1 140 ? -3.931 -1.323 -1.194 1.00 96.81 140 MET A O 1
ATOM 1039 N N . ALA A 1 141 ? -3.040 0.380 -0.034 1.00 95.94 141 ALA A N 1
ATOM 1040 C CA . ALA A 1 141 ? -4.109 1.330 -0.323 1.00 95.94 141 ALA A CA 1
ATOM 1041 C C . ALA A 1 141 ? -4.195 1.739 -1.803 1.00 95.94 141 ALA A C 1
ATOM 1043 O O . ALA A 1 141 ? -5.296 1.921 -2.321 1.00 95.94 141 ALA A O 1
ATOM 1044 N N . ILE A 1 142 ? -3.060 1.874 -2.496 1.00 95.81 142 ILE A N 1
ATOM 1045 C CA . ILE A 1 142 ? -3.022 2.181 -3.933 1.00 95.81 142 ILE A CA 1
ATOM 1046 C C . ILE A 1 142 ? -3.562 1.001 -4.742 1.00 95.81 142 ILE A C 1
ATOM 1048 O O . ILE A 1 142 ? -4.373 1.216 -5.646 1.00 95.81 142 ILE A O 1
ATOM 1052 N N . LEU A 1 143 ? -3.154 -0.225 -4.395 1.00 97.38 143 LEU A N 1
ATOM 1053 C CA . LEU A 1 143 ? -3.594 -1.457 -5.054 1.00 97.38 143 LEU A CA 1
ATOM 1054 C C . LEU A 1 143 ? -5.071 -1.784 -4.800 1.00 97.38 143 LEU A C 1
ATOM 1056 O O . LEU A 1 143 ? -5.685 -2.444 -5.631 1.00 97.38 143 LEU A O 1
ATOM 1060 N N . GLN A 1 144 ? -5.638 -1.320 -3.680 1.00 97.25 144 GLN A N 1
ATOM 1061 C CA . GLN A 1 144 ? -7.042 -1.539 -3.308 1.00 97.25 144 GLN A CA 1
ATOM 1062 C C . GLN A 1 144 ? -7.457 -3.019 -3.238 1.00 97.25 144 GLN A C 1
ATOM 1064 O O . GLN A 1 144 ? -8.625 -3.357 -3.420 1.00 97.25 144 GLN A O 1
ATOM 1069 N N . ASP A 1 145 ? -6.514 -3.915 -2.948 1.00 98.00 145 ASP A N 1
ATOM 1070 C CA . ASP A 1 145 ? -6.791 -5.346 -2.868 1.00 98.00 145 ASP A CA 1
ATOM 1071 C C . ASP A 1 145 ? -7.403 -5.722 -1.511 1.00 98.00 145 ASP A C 1
ATOM 1073 O O . ASP A 1 145 ? -6.807 -5.523 -0.447 1.00 98.00 145 ASP A O 1
ATOM 1077 N N . CYS A 1 146 ? -8.597 -6.308 -1.542 1.00 97.94 146 CYS A N 1
ATOM 1078 C CA . CYS A 1 146 ? -9.363 -6.639 -0.343 1.00 97.94 146 CYS A CA 1
ATOM 1079 C C . CYS A 1 146 ? -8.749 -7.739 0.523 1.00 97.94 146 CYS A C 1
ATOM 1081 O O . CYS A 1 146 ? -9.050 -7.810 1.717 1.00 97.94 146 CYS A O 1
ATOM 1083 N N . ARG A 1 147 ? -7.804 -8.527 -0.008 1.00 98.00 147 ARG A N 1
ATOM 1084 C CA . ARG A 1 147 ? -6.997 -9.446 0.812 1.00 98.00 147 ARG A CA 1
ATOM 1085 C C . ARG A 1 147 ? -6.196 -8.697 1.882 1.00 98.00 147 ARG A C 1
ATOM 1087 O O . ARG A 1 147 ? -5.910 -9.263 2.937 1.00 98.00 147 ARG A O 1
ATOM 1094 N N . GLY A 1 148 ? -5.909 -7.410 1.664 1.00 97.75 148 GLY A N 1
ATOM 1095 C CA . GLY A 1 148 ? -5.267 -6.528 2.638 1.00 97.75 148 GLY A CA 1
ATOM 1096 C C . GLY A 1 148 ? -6.012 -6.418 3.966 1.00 97.75 148 GLY A C 1
ATOM 1097 O O . GLY A 1 148 ? -5.368 -6.310 5.006 1.00 97.75 148 GLY A O 1
ATOM 1098 N N . VAL A 1 149 ? -7.345 -6.546 3.983 1.00 98.38 149 VAL A N 1
ATOM 1099 C CA . VAL A 1 149 ? -8.136 -6.451 5.225 1.00 98.38 149 VAL A CA 1
ATOM 1100 C C . VAL A 1 149 ? -7.717 -7.513 6.246 1.00 98.38 149 VAL A C 1
ATOM 1102 O O . VAL A 1 149 ? -7.630 -7.212 7.436 1.00 98.38 149 VAL A O 1
ATOM 1105 N N . GLY A 1 150 ? -7.405 -8.736 5.802 1.00 97.62 150 GLY A N 1
ATOM 1106 C CA . GLY A 1 150 ? -6.929 -9.803 6.689 1.00 97.62 150 GLY A CA 1
ATOM 1107 C C . GLY A 1 150 ? -5.591 -9.462 7.352 1.00 97.62 150 GLY A C 1
ATOM 1108 O O . GLY A 1 150 ? -5.417 -9.681 8.551 1.00 97.62 150 GLY A O 1
ATOM 1109 N N . ILE A 1 151 ? -4.684 -8.846 6.591 1.00 97.56 151 ILE A N 1
ATOM 1110 C CA . ILE A 1 151 ? -3.371 -8.400 7.072 1.00 97.56 151 ILE A CA 1
ATOM 1111 C C . ILE A 1 151 ? -3.532 -7.254 8.079 1.00 97.56 151 ILE A C 1
ATOM 1113 O O . ILE A 1 151 ? -2.958 -7.298 9.166 1.00 97.56 151 ILE A O 1
ATOM 1117 N N . LEU A 1 152 ? -4.364 -6.256 7.758 1.00 97.44 152 LEU A N 1
ATOM 1118 C CA . LEU A 1 152 ? -4.647 -5.128 8.653 1.00 97.44 152 LEU A CA 1
ATOM 1119 C C . LEU A 1 152 ? -5.307 -5.592 9.959 1.00 97.44 152 LEU A C 1
ATOM 1121 O O . LEU A 1 152 ? -4.931 -5.126 11.031 1.00 97.44 152 LEU A O 1
ATOM 1125 N N . ARG A 1 153 ? -6.243 -6.548 9.890 1.00 97.56 153 ARG A N 1
ATOM 1126 C CA . ARG A 1 153 ? -6.891 -7.150 11.065 1.00 97.56 153 ARG A CA 1
ATOM 1127 C C . ARG A 1 153 ? -5.876 -7.825 11.985 1.00 97.56 153 ARG A C 1
ATOM 1129 O O . ARG A 1 153 ? -5.876 -7.540 13.182 1.00 97.56 153 ARG A O 1
ATOM 1136 N N . ALA A 1 154 ? -5.018 -8.690 11.438 1.00 95.44 154 ALA A N 1
ATOM 1137 C CA . ALA A 1 154 ? -3.962 -9.347 12.208 1.00 95.44 154 ALA A CA 1
ATOM 1138 C C . ALA A 1 154 ? -3.059 -8.307 12.886 1.00 95.44 154 ALA A C 1
ATOM 1140 O O . ALA A 1 154 ? -2.799 -8.387 14.087 1.00 95.44 154 ALA A O 1
ATOM 1141 N N . ARG A 1 155 ? -2.689 -7.255 12.149 1.00 94.94 155 ARG A N 1
ATOM 1142 C CA . ARG A 1 155 ? -1.846 -6.190 12.685 1.00 94.94 155 ARG A CA 1
ATOM 1143 C C . ARG A 1 155 ? -2.518 -5.375 13.791 1.00 94.94 155 ARG A C 1
ATOM 1145 O O . ARG A 1 155 ? -1.873 -5.085 14.794 1.00 94.94 155 ARG A O 1
ATOM 1152 N N . CYS A 1 156 ? -3.805 -5.039 13.671 1.00 93.81 156 CYS A N 1
ATOM 1153 C CA . CYS A 1 156 ? -4.559 -4.385 14.748 1.00 93.81 156 CYS A CA 1
ATOM 1154 C C . CYS A 1 156 ? -4.542 -5.206 16.045 1.00 93.81 156 CYS A C 1
ATOM 1156 O O . CYS A 1 156 ? -4.384 -4.635 17.125 1.00 93.81 156 CYS A O 1
ATOM 1158 N N . LEU A 1 157 ? -4.689 -6.533 15.949 1.00 92.19 157 LEU A N 1
ATOM 1159 C CA . LEU A 1 157 ? -4.641 -7.424 17.111 1.00 92.19 157 LEU A CA 1
ATOM 1160 C C . LEU A 1 157 ? -3.257 -7.412 17.773 1.00 92.19 157 LEU A C 1
ATOM 1162 O O . LEU A 1 157 ? -3.168 -7.286 18.993 1.00 92.19 157 LEU A O 1
ATOM 1166 N N . GLU A 1 158 ? -2.184 -7.471 16.983 1.00 92.38 158 GLU A N 1
ATOM 1167 C CA . GLU A 1 158 ? -0.806 -7.381 17.486 1.00 92.38 158 GLU A CA 1
ATOM 1168 C C . GLU A 1 158 ? -0.524 -6.044 18.187 1.00 92.38 158 GLU A C 1
ATOM 1170 O O . GLU A 1 158 ? 0.052 -6.023 19.278 1.00 92.38 158 GLU A O 1
ATOM 1175 N N . LEU A 1 159 ? -0.952 -4.927 17.584 1.00 91.12 159 LEU A N 1
ATOM 1176 C CA . LEU A 1 159 ? -0.792 -3.584 18.152 1.00 91.12 159 LEU A CA 1
ATOM 1177 C C . LEU A 1 159 ? -1.508 -3.471 19.508 1.00 91.12 159 LEU A C 1
ATOM 1179 O O . LEU A 1 159 ? -0.921 -2.987 20.475 1.00 91.12 159 LEU A O 1
ATOM 1183 N N . ARG A 1 160 ? -2.744 -3.980 19.608 1.00 88.44 160 ARG A N 1
ATOM 1184 C CA . ARG A 1 160 ? -3.539 -3.973 20.851 1.00 88.44 160 ARG A CA 1
ATOM 1185 C C . ARG A 1 160 ? -2.985 -4.900 21.932 1.00 88.44 160 ARG A C 1
ATOM 1187 O O . ARG A 1 160 ? -3.110 -4.591 23.111 1.00 88.44 160 ARG A O 1
ATOM 1194 N N . ALA A 1 161 ? -2.338 -6.000 21.551 1.00 89.31 161 ALA A N 1
ATOM 1195 C CA . ALA A 1 161 ? -1.665 -6.902 22.485 1.00 89.31 161 ALA A CA 1
ATOM 1196 C C . ALA A 1 161 ? -0.365 -6.317 23.077 1.00 89.31 161 ALA A C 1
ATOM 1198 O O . ALA A 1 161 ? 0.314 -6.990 23.850 1.00 89.31 161 ALA A O 1
ATOM 1199 N N . GLY A 1 162 ? 0.019 -5.088 22.707 1.00 84.06 162 GLY A N 1
ATOM 1200 C CA . GLY A 1 162 ? 1.255 -4.458 23.173 1.00 84.06 162 GLY A CA 1
ATOM 1201 C C . GLY A 1 162 ? 2.520 -5.039 22.535 1.00 84.06 162 GLY A C 1
ATOM 1202 O O . GLY A 1 162 ? 3.625 -4.688 22.943 1.00 84.06 162 GLY A O 1
ATOM 1203 N N . ALA A 1 163 ? 2.390 -5.879 21.499 1.00 69.19 163 ALA A N 1
ATOM 1204 C CA . ALA A 1 163 ? 3.517 -6.505 20.801 1.00 69.19 163 ALA A CA 1
ATOM 1205 C C . ALA A 1 1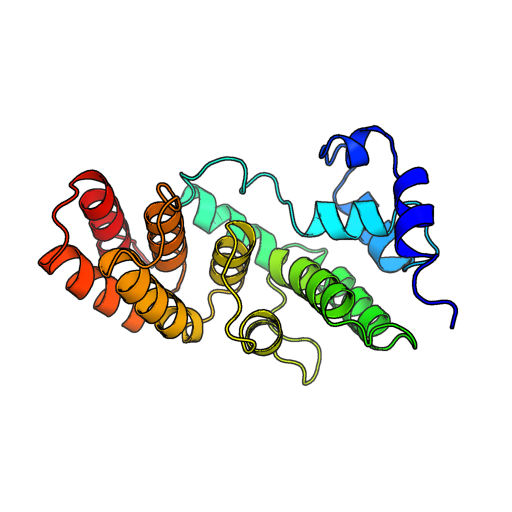63 ? 4.362 -5.508 19.977 1.00 69.19 163 ALA A C 1
ATOM 1207 O O . ALA A 1 163 ? 5.338 -5.889 19.334 1.00 69.19 163 ALA A O 1
ATOM 1208 N N . ALA A 1 164 ? 4.001 -4.222 19.987 1.00 63.09 164 ALA A N 1
ATOM 1209 C CA . ALA A 1 164 ? 4.606 -3.173 19.180 1.00 63.09 164 ALA A CA 1
ATOM 1210 C C . ALA A 1 164 ? 5.047 -1.962 20.019 1.00 63.09 164 ALA A C 1
ATOM 1212 O O . ALA A 1 164 ? 4.710 -0.816 19.712 1.00 63.09 164 ALA A O 1
ATOM 1213 N N . ALA A 1 165 ? 5.824 -2.204 21.078 1.00 61.75 165 ALA A N 1
ATOM 1214 C CA . ALA A 1 165 ? 6.520 -1.131 21.783 1.00 61.75 165 ALA A CA 1
ATOM 1215 C C . ALA A 1 165 ? 7.302 -0.259 20.771 1.00 61.75 165 ALA A C 1
ATOM 1217 O O . ALA A 1 165 ? 8.134 -0.766 20.018 1.00 61.75 165 ALA A O 1
ATOM 1218 N N . GLY A 1 166 ? 6.987 1.040 20.707 1.00 66.56 166 GLY A N 1
ATOM 1219 C CA . GLY A 1 166 ? 7.608 2.002 19.781 1.00 66.56 166 GLY A CA 1
ATOM 1220 C C . GLY A 1 166 ? 6.870 2.255 18.457 1.00 66.56 166 GLY A C 1
ATOM 1221 O O . GLY A 1 166 ? 7.366 3.016 17.636 1.00 66.56 166 GLY A O 1
ATOM 1222 N N . ALA A 1 167 ? 5.691 1.667 18.235 1.00 77.44 167 ALA A N 1
ATOM 1223 C CA . ALA A 1 167 ? 4.892 1.859 17.018 1.00 77.44 167 ALA A CA 1
ATOM 1224 C C . ALA A 1 167 ? 3.757 2.890 17.183 1.00 77.44 167 ALA A C 1
ATOM 1226 O O . ALA A 1 167 ? 2.627 2.625 16.781 1.00 77.44 167 ALA A O 1
ATOM 1227 N N . GLN A 1 168 ? 4.032 4.038 17.810 1.00 81.81 168 GLN A N 1
ATOM 1228 C CA . GLN A 1 168 ? 2.988 4.983 18.246 1.00 81.81 168 GLN A CA 1
ATOM 1229 C C . GLN A 1 168 ? 2.059 5.442 17.107 1.00 81.81 168 GLN A C 1
ATOM 1231 O O . GLN A 1 168 ? 0.847 5.472 17.296 1.00 81.81 168 GLN A O 1
ATOM 1236 N N . ASP A 1 169 ? 2.598 5.685 15.909 1.00 89.00 169 ASP A N 1
ATOM 1237 C CA . ASP A 1 169 ? 1.815 6.162 14.758 1.00 89.00 169 ASP A CA 1
ATOM 1238 C C . ASP A 1 169 ? 1.322 5.037 13.830 1.00 89.00 169 ASP A C 1
ATOM 1240 O O . ASP A 1 169 ? 0.564 5.267 12.888 1.00 89.00 169 ASP A O 1
ATOM 1244 N N . GLU A 1 170 ? 1.725 3.787 14.067 1.00 91.81 170 GLU A N 1
ATOM 1245 C CA . GLU A 1 170 ? 1.354 2.671 13.193 1.00 91.81 170 GLU A CA 1
ATOM 1246 C C . GLU A 1 170 ? -0.167 2.412 13.132 1.00 91.81 170 GLU A C 1
ATOM 1248 O O . GLU A 1 170 ? -0.674 2.221 12.020 1.00 91.81 170 GLU A O 1
ATOM 1253 N N . PRO A 1 171 ? -0.939 2.488 14.242 1.00 93.75 171 PRO A N 1
ATOM 1254 C CA . PRO A 1 171 ? -2.399 2.400 14.186 1.00 93.75 171 PRO A CA 1
ATOM 1255 C C . PRO A 1 171 ? -3.019 3.413 13.215 1.00 93.75 171 PRO A C 1
ATOM 1257 O O . PRO A 1 171 ? -3.942 3.083 12.470 1.00 93.75 171 PRO A O 1
ATOM 1260 N N . VAL A 1 172 ? -2.474 4.632 13.154 1.00 93.31 172 VAL A N 1
ATOM 1261 C CA . VAL A 1 172 ? -2.954 5.680 12.247 1.00 93.31 172 VAL A CA 1
ATOM 1262 C C . VAL A 1 172 ? -2.786 5.268 10.782 1.00 93.31 172 VAL A C 1
ATOM 1264 O O . VAL A 1 172 ? -3.690 5.497 9.972 1.00 93.31 172 VAL A O 1
ATOM 1267 N N . HIS A 1 173 ? -1.672 4.629 10.429 1.00 93.38 173 HIS A N 1
ATOM 1268 C CA . HIS A 1 173 ? -1.425 4.143 9.071 1.00 93.38 173 HIS A CA 1
ATOM 1269 C C . HIS A 1 173 ? -2.283 2.932 8.703 1.00 93.38 173 HIS A C 1
ATOM 1271 O O . HIS A 1 173 ? -2.778 2.869 7.578 1.00 93.38 173 HIS A O 1
ATOM 1277 N N . VAL A 1 174 ? -2.529 2.023 9.650 1.00 95.56 174 VAL A N 1
ATOM 1278 C CA . VAL A 1 174 ? -3.444 0.887 9.459 1.00 95.56 174 VAL A CA 1
ATOM 1279 C C . VAL A 1 174 ? -4.856 1.382 9.141 1.00 95.56 174 VAL A C 1
ATOM 1281 O O . VAL A 1 174 ? -5.446 0.971 8.141 1.00 95.56 174 VAL A O 1
ATOM 1284 N N . LEU A 1 175 ? -5.378 2.323 9.934 1.00 95.62 175 LEU A N 1
ATOM 1285 C CA . LEU A 1 175 ? -6.705 2.903 9.705 1.00 95.62 175 LEU A CA 1
ATOM 1286 C C . LEU A 1 175 ? -6.760 3.745 8.427 1.00 95.62 175 LEU A C 1
ATOM 1288 O O . LEU A 1 175 ? -7.769 3.736 7.721 1.00 95.62 175 LEU A O 1
ATOM 1292 N N . SER A 1 176 ? -5.669 4.442 8.099 1.00 95.25 176 SER A N 1
ATOM 1293 C CA . SER A 1 176 ? -5.571 5.173 6.836 1.00 95.25 176 SER A CA 1
ATOM 1294 C C . SER A 1 176 ? -5.607 4.224 5.645 1.00 95.25 176 SER A C 1
ATOM 1296 O O . SER A 1 176 ? -6.337 4.497 4.703 1.00 95.25 176 SER A O 1
ATOM 1298 N N . CYS A 1 177 ? -4.929 3.077 5.707 1.00 96.12 177 CYS A N 1
ATOM 1299 C CA . CYS A 1 177 ? -5.016 2.043 4.678 1.00 96.12 177 CYS A CA 1
ATOM 1300 C C . CYS A 1 177 ? -6.439 1.496 4.539 1.00 96.12 177 CYS A C 1
ATOM 1302 O O . CYS A 1 177 ? -6.980 1.448 3.434 1.00 96.12 177 CYS A O 1
ATOM 1304 N N . LEU A 1 178 ? -7.077 1.172 5.669 1.00 97.25 178 LEU A N 1
ATOM 1305 C CA . LEU A 1 178 ? -8.440 0.645 5.707 1.00 97.25 178 LEU A CA 1
ATOM 1306 C C . LEU A 1 178 ? -9.442 1.571 4.997 1.00 97.25 178 LEU A C 1
ATOM 1308 O O . LEU A 1 178 ? -10.308 1.088 4.266 1.00 97.25 178 LEU A O 1
ATOM 1312 N N . TYR A 1 179 ? -9.272 2.894 5.131 1.00 97.12 179 TYR A N 1
ATOM 1313 C CA . TYR A 1 179 ? -10.075 3.906 4.432 1.00 97.12 179 TYR A CA 1
ATOM 1314 C C . TYR A 1 179 ? -10.053 3.766 2.904 1.00 97.12 179 TYR A C 1
ATOM 1316 O O . TYR A 1 179 ? -11.019 4.163 2.254 1.00 97.12 179 TYR A O 1
ATOM 1324 N N . HIS A 1 180 ? -9.008 3.194 2.307 1.00 96.50 180 HIS A N 1
ATOM 1325 C CA . HIS A 1 180 ? -8.868 3.112 0.847 1.00 96.50 180 HIS A CA 1
ATOM 1326 C C . HIS A 1 180 ? -9.217 1.746 0.251 1.00 96.50 180 HIS A C 1
ATOM 1328 O O . HIS A 1 180 ? -9.271 1.643 -0.971 1.00 96.50 180 HIS A O 1
ATOM 1334 N N . LEU A 1 181 ? -9.489 0.718 1.066 1.00 97.38 181 LEU A N 1
ATOM 1335 C CA . LEU A 1 181 ? -9.859 -0.625 0.589 1.00 97.38 181 LEU A CA 1
ATOM 1336 C C . LEU A 1 181 ? -11.366 -0.723 0.277 1.00 97.38 181 LEU A C 1
ATOM 1338 O O . LEU A 1 181 ? -12.155 -0.684 1.223 1.00 97.38 181 LEU A O 1
ATOM 1342 N N . PRO A 1 182 ? -11.802 -0.851 -0.990 1.00 96.12 182 PRO A N 1
ATOM 1343 C CA . PRO A 1 182 ? -13.196 -0.670 -1.405 1.00 96.12 182 PRO A CA 1
ATOM 1344 C C . PRO A 1 182 ? -14.033 -1.959 -1.279 1.00 96.12 182 PRO A C 1
ATOM 1346 O O . PRO A 1 182 ? -14.582 -2.450 -2.260 1.00 96.12 182 PRO A O 1
ATOM 1349 N N . CYS A 1 183 ? -14.131 -2.520 -0.073 1.00 96.88 183 CYS A N 1
ATOM 1350 C CA . CYS A 1 183 ? -14.922 -3.727 0.191 1.00 96.88 183 CYS A CA 1
ATOM 1351 C C . CYS A 1 183 ? -15.619 -3.729 1.550 1.00 96.88 183 CYS A C 1
ATOM 1353 O O . CYS A 1 183 ? -15.248 -2.995 2.474 1.00 96.88 183 CYS A O 1
ATOM 1355 N N . ASP A 1 184 ? -16.627 -4.592 1.661 1.00 97.50 184 ASP A N 1
ATOM 1356 C CA . ASP A 1 184 ? -17.480 -4.742 2.840 1.00 97.50 184 ASP A CA 1
ATOM 1357 C C . ASP A 1 184 ? -16.710 -5.273 4.051 1.00 97.50 184 ASP A C 1
ATOM 1359 O O . ASP A 1 184 ? -17.005 -4.902 5.190 1.00 97.50 184 ASP A O 1
ATOM 1363 N N . GLU A 1 185 ? -15.675 -6.084 3.836 1.00 98.19 185 GLU A N 1
ATOM 1364 C CA . GLU A 1 185 ? -14.795 -6.575 4.893 1.00 98.19 185 GLU A CA 1
ATOM 1365 C C . GLU A 1 185 ? -14.047 -5.424 5.573 1.00 98.19 185 GLU A C 1
ATOM 1367 O O . GLU A 1 185 ? -13.859 -5.451 6.791 1.00 98.19 185 GLU A O 1
ATOM 1372 N N . ALA A 1 186 ? -13.663 -4.387 4.819 1.00 97.94 186 ALA A N 1
ATOM 1373 C CA . ALA A 1 186 ? -13.012 -3.207 5.380 1.00 97.94 186 ALA A CA 1
ATOM 1374 C C . ALA A 1 186 ? -13.977 -2.408 6.272 1.00 97.94 186 ALA A C 1
ATOM 1376 O O . ALA A 1 186 ? -13.605 -1.986 7.368 1.00 97.94 186 ALA A O 1
ATOM 1377 N N . LEU A 1 187 ? -15.235 -2.253 5.838 1.00 97.69 187 LEU A N 1
ATOM 1378 C CA . LEU A 1 187 ? -16.286 -1.610 6.635 1.00 97.69 187 LEU A CA 1
ATOM 1379 C C . LEU A 1 187 ? -16.632 -2.430 7.881 1.00 97.69 187 LEU A C 1
ATOM 1381 O O . LEU A 1 187 ? -16.829 -1.868 8.956 1.00 97.69 187 LEU A O 1
ATOM 1385 N N . SER A 1 188 ? -16.686 -3.754 7.750 1.00 98.00 188 SER A N 1
ATOM 1386 C CA . SER A 1 188 ? -16.951 -4.670 8.861 1.00 98.00 188 SER A CA 1
ATOM 1387 C C . SER A 1 188 ? -15.850 -4.576 9.913 1.00 98.00 188 SER A C 1
ATOM 1389 O O . SER A 1 188 ? -16.147 -4.334 11.081 1.00 98.00 188 SER A O 1
ATOM 1391 N N . LEU A 1 189 ? -14.580 -4.628 9.492 1.00 98.25 189 LEU A N 1
ATOM 1392 C CA . LEU A 1 189 ? -13.444 -4.426 10.389 1.00 98.25 189 LEU A CA 1
ATOM 1393 C C . LEU A 1 189 ? -13.495 -3.048 11.068 1.00 98.25 189 LEU A C 1
ATOM 1395 O O . LEU A 1 189 ? -13.269 -2.959 12.271 1.00 98.25 189 LEU A O 1
ATOM 1399 N N . ALA A 1 190 ? -13.837 -1.980 10.342 1.00 97.88 190 ALA A N 1
ATOM 1400 C CA . ALA A 1 190 ? -13.952 -0.648 10.934 1.00 97.88 190 ALA A CA 1
ATOM 1401 C C . ALA A 1 190 ? -15.042 -0.573 12.023 1.00 97.88 190 ALA A C 1
ATOM 1403 O O . ALA A 1 190 ? -14.810 0.030 13.069 1.00 97.88 190 ALA A O 1
ATOM 1404 N N . LYS A 1 191 ? -16.201 -1.222 11.824 1.00 98.25 191 LYS A N 1
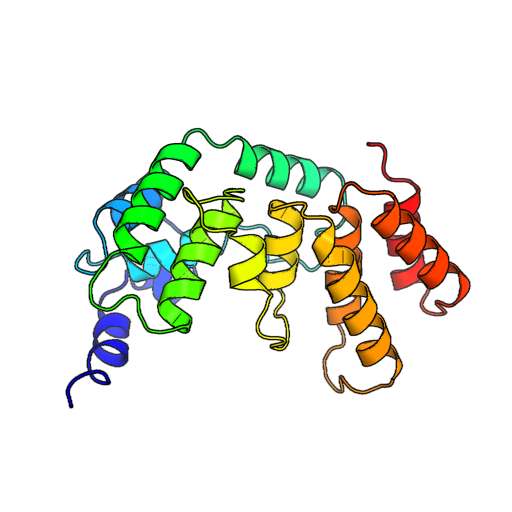ATOM 1405 C CA . LYS A 1 191 ? -17.271 -1.300 12.841 1.00 98.25 191 LYS A CA 1
ATOM 1406 C C . LYS A 1 191 ? -16.813 -2.052 14.089 1.00 98.25 191 LYS A C 1
ATOM 1408 O O . LYS A 1 191 ? -17.065 -1.603 15.203 1.00 98.25 191 LYS A O 1
ATOM 1413 N N . GLU A 1 192 ? -16.140 -3.186 13.902 1.00 97.81 192 GLU A N 1
ATOM 1414 C CA . GLU A 1 192 ? -15.604 -3.990 15.007 1.00 97.81 192 GLU A CA 1
ATOM 1415 C C . GLU A 1 192 ? -14.568 -3.208 15.830 1.00 97.81 192 GLU A C 1
ATOM 1417 O O . GLU A 1 192 ? -14.576 -3.245 17.065 1.00 97.81 192 GLU A O 1
ATOM 1422 N N . LEU A 1 193 ? -13.687 -2.471 15.147 1.00 96.81 193 LEU A N 1
ATOM 1423 C CA . LEU A 1 193 ? -12.687 -1.634 15.798 1.00 96.81 193 LEU A CA 1
ATOM 1424 C C . LEU A 1 193 ? -13.339 -0.458 16.540 1.00 96.81 193 LEU A C 1
ATOM 1426 O O . LEU A 1 193 ? -12.994 -0.261 17.700 1.00 96.81 193 LEU A O 1
ATOM 1430 N N . ASP A 1 194 ? -14.302 0.264 15.947 1.00 96.88 194 ASP A N 1
ATOM 1431 C CA . ASP A 1 194 ? -14.957 1.423 16.597 1.00 96.88 194 ASP A CA 1
ATOM 1432 C C . ASP A 1 194 ? -15.738 1.025 17.855 1.00 96.88 194 ASP A C 1
ATOM 1434 O O . ASP A 1 194 ? -15.750 1.767 18.834 1.00 96.88 194 ASP A O 1
ATOM 1438 N N . ALA A 1 195 ? -16.324 -0.176 17.873 1.00 97.00 195 ALA A N 1
ATOM 1439 C CA . ALA A 1 195 ? -17.044 -0.694 19.036 1.00 97.00 195 ALA A CA 1
ATOM 1440 C C . ALA A 1 195 ? -16.147 -0.926 20.266 1.00 97.00 195 ALA A C 1
ATOM 1442 O O . ALA A 1 195 ? -16.649 -1.019 21.385 1.00 97.00 195 ALA A O 1
ATOM 1443 N N . THR A 1 196 ? -14.834 -1.058 20.065 1.00 95.62 196 THR A N 1
ATOM 1444 C CA . THR A 1 196 ? -13.869 -1.427 21.114 1.00 95.62 196 THR A CA 1
ATOM 1445 C C . THR A 1 196 ? -12.758 -0.401 21.313 1.00 95.62 196 THR A C 1
ATOM 1447 O O . THR A 1 196 ? -11.978 -0.533 22.252 1.00 95.62 196 THR A O 1
ATOM 1450 N N . GLU A 1 197 ? -12.658 0.599 20.439 1.00 96.00 197 GLU A N 1
ATOM 1451 C CA . GLU A 1 197 ? -11.608 1.606 20.489 1.00 96.00 197 GLU A CA 1
ATOM 1452 C C . GLU A 1 197 ? -11.899 2.655 21.566 1.00 96.00 197 GLU A C 1
ATOM 1454 O O . GLU A 1 197 ? -13.010 3.174 21.670 1.00 96.00 197 GLU A O 1
ATOM 1459 N N . THR A 1 198 ? -10.887 2.968 22.372 1.00 94.06 198 THR A N 1
ATOM 1460 C CA . THR A 1 198 ? -10.986 3.953 23.459 1.00 94.06 198 THR A CA 1
ATOM 1461 C C . THR A 1 198 ? -10.284 5.261 23.124 1.00 94.06 198 THR A C 1
ATOM 1463 O O . THR A 1 198 ? -10.595 6.285 23.727 1.00 94.06 198 THR A O 1
ATOM 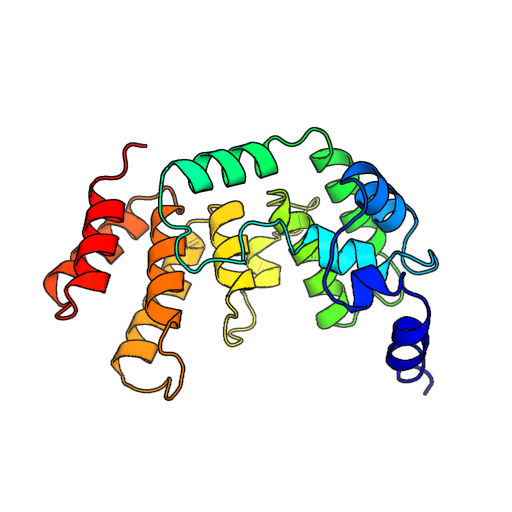1466 N N . ASP A 1 199 ? -9.342 5.243 22.180 1.00 94.00 199 ASP A N 1
ATOM 1467 C CA . ASP A 1 199 ? -8.663 6.446 21.713 1.00 94.00 199 ASP A CA 1
ATOM 1468 C C . ASP A 1 199 ? -9.576 7.249 20.766 1.00 94.00 199 ASP A C 1
ATOM 1470 O O . ASP A 1 199 ? -9.929 6.790 19.677 1.00 94.00 199 ASP A O 1
ATOM 1474 N N . GLU A 1 200 ? -9.968 8.465 21.167 1.00 94.75 200 GLU A N 1
ATOM 1475 C CA . GLU A 1 200 ? -10.902 9.289 20.383 1.00 94.75 200 GLU A CA 1
ATOM 1476 C C . GLU A 1 200 ? -10.330 9.689 19.011 1.00 94.75 200 GLU A C 1
ATOM 1478 O O . GLU A 1 200 ? -11.084 9.799 18.042 1.00 94.75 200 GLU A O 1
ATOM 1483 N N . HIS A 1 201 ? -9.006 9.843 18.880 1.00 91.75 201 HIS A N 1
ATOM 1484 C CA . HIS A 1 201 ? -8.381 10.154 17.595 1.00 91.75 201 HIS A CA 1
ATOM 1485 C C . HIS A 1 201 ? -8.488 8.975 16.618 1.00 91.75 201 HIS A C 1
ATOM 1487 O O . HIS A 1 201 ? -8.785 9.161 15.433 1.00 91.75 201 HIS A O 1
ATOM 1493 N N . LEU A 1 202 ? -8.285 7.746 17.100 1.00 94.00 202 LEU A N 1
ATOM 1494 C CA . LEU A 1 202 ? -8.471 6.539 16.290 1.00 94.00 202 LEU A CA 1
ATOM 1495 C C . LEU A 1 202 ? -9.950 6.302 15.955 1.00 94.00 202 LEU A C 1
ATOM 1497 O O . LEU A 1 202 ? -10.266 5.960 14.811 1.00 94.00 202 LEU A O 1
ATOM 1501 N N . ARG A 1 203 ? -10.867 6.563 16.895 1.00 95.88 203 ARG A N 1
ATOM 1502 C CA . ARG A 1 203 ? -12.317 6.508 16.642 1.00 95.88 203 ARG A CA 1
ATOM 1503 C C . ARG A 1 203 ? -12.766 7.471 15.555 1.00 95.88 203 ARG A C 1
ATOM 1505 O O . ARG A 1 203 ? -13.508 7.073 14.660 1.00 95.88 203 ARG A O 1
ATOM 1512 N N . GLU A 1 204 ? -12.299 8.719 15.576 1.00 94.06 204 GLU A N 1
ATOM 1513 C CA . GLU A 1 204 ? -12.627 9.692 14.528 1.00 94.06 204 GLU A CA 1
ATOM 1514 C C . GLU A 1 204 ? -12.222 9.171 13.139 1.00 94.06 204 GLU A C 1
ATOM 1516 O O . GLU A 1 204 ? -12.975 9.283 12.169 1.00 94.06 204 GLU A O 1
ATOM 1521 N N . ARG A 1 205 ? -11.056 8.527 13.034 1.00 93.94 205 ARG A N 1
ATOM 1522 C CA . ARG A 1 205 ? -10.598 7.919 11.776 1.00 93.94 205 ARG A CA 1
ATOM 1523 C C . ARG A 1 205 ? -11.460 6.741 11.350 1.00 93.94 205 ARG A C 1
ATOM 1525 O O . ARG A 1 205 ? -11.782 6.644 10.169 1.00 93.94 205 ARG A O 1
ATOM 1532 N N . LEU A 1 206 ? -11.851 5.876 12.283 1.00 96.31 206 LEU A N 1
ATOM 1533 C CA . LEU A 1 206 ? -12.762 4.765 12.011 1.00 96.31 206 LEU A CA 1
ATOM 1534 C C . LEU A 1 206 ? -14.111 5.268 11.491 1.00 96.31 206 LEU A C 1
ATOM 1536 O O . LEU A 1 206 ? -14.582 4.769 10.471 1.00 96.31 206 LEU A O 1
ATOM 1540 N N . ARG A 1 207 ? -14.680 6.320 12.096 1.00 95.94 207 ARG A N 1
ATOM 1541 C CA . ARG A 1 207 ? -15.907 6.968 11.596 1.00 95.94 207 ARG A CA 1
ATOM 1542 C C . ARG A 1 207 ? -15.750 7.437 10.150 1.00 95.94 207 ARG A C 1
ATOM 1544 O O . ARG A 1 207 ? -16.610 7.141 9.331 1.00 95.94 207 ARG A O 1
ATOM 1551 N N . ARG A 1 208 ? -14.609 8.033 9.781 1.00 94.44 208 ARG A N 1
ATOM 1552 C CA . ARG A 1 208 ? -14.334 8.401 8.376 1.00 94.44 208 ARG A CA 1
ATOM 1553 C C . ARG A 1 208 ? -14.323 7.195 7.434 1.00 94.44 208 ARG A C 1
ATOM 1555 O O . ARG A 1 208 ? -14.744 7.342 6.292 1.00 94.44 208 ARG A O 1
ATOM 1562 N N . VAL A 1 209 ? -13.849 6.021 7.869 1.00 95.94 209 VAL A N 1
ATOM 1563 C CA . VAL A 1 209 ? -13.940 4.782 7.066 1.00 95.94 209 VAL A CA 1
ATOM 1564 C C . VAL A 1 209 ? -15.400 4.374 6.871 1.00 95.94 209 VAL A C 1
ATOM 1566 O O . VAL A 1 209 ? -15.776 3.997 5.766 1.00 95.94 209 VAL A O 1
ATOM 1569 N N . LEU A 1 210 ? -16.221 4.471 7.918 1.00 96.31 210 LEU A N 1
ATOM 1570 C CA . LEU A 1 210 ? -17.642 4.106 7.888 1.00 96.31 210 LEU A CA 1
ATOM 1571 C C . LEU A 1 210 ? -18.500 5.077 7.067 1.00 96.31 210 LEU A C 1
ATOM 1573 O O . LEU A 1 210 ? -19.471 4.660 6.445 1.00 96.31 210 LEU A O 1
ATOM 1577 N N . GLU A 1 211 ? -18.137 6.356 7.063 1.00 94.69 211 GLU A N 1
ATOM 1578 C CA . GLU A 1 211 ? -18.853 7.437 6.378 1.00 94.69 211 GLU A CA 1
ATOM 1579 C C . GLU A 1 211 ? -18.353 7.682 4.950 1.00 94.69 211 GLU A C 1
ATOM 1581 O O . GLU A 1 211 ? -18.914 8.519 4.234 1.00 94.69 211 GLU A O 1
ATOM 1586 N N . ARG A 1 212 ? -17.285 6.995 4.514 1.00 91.25 212 ARG A N 1
ATOM 1587 C CA . ARG A 1 212 ? -16.743 7.195 3.167 1.00 91.25 212 ARG A CA 1
ATOM 1588 C C . ARG A 1 212 ? -17.813 6.828 2.139 1.00 91.25 212 ARG A C 1
ATOM 1590 O O . ARG A 1 212 ? -18.381 5.738 2.164 1.00 91.25 212 ARG A O 1
ATOM 1597 N N . GLN A 1 213 ? -18.079 7.754 1.230 1.00 75.69 213 GLN A N 1
ATOM 1598 C CA . GLN A 1 213 ? -18.911 7.470 0.072 1.00 75.69 213 GLN A CA 1
ATOM 1599 C C . GLN A 1 213 ? -18.087 6.641 -0.923 1.00 75.69 213 GLN A C 1
ATOM 1601 O O . GLN A 1 213 ? -16.899 6.945 -1.085 1.00 75.69 213 GLN A O 1
ATOM 1606 N N . PRO A 1 214 ? -18.673 5.593 -1.528 1.00 62.56 214 PRO A N 1
ATOM 1607 C CA . PRO A 1 214 ? -18.027 4.854 -2.607 1.00 62.56 214 PRO A CA 1
ATOM 1608 C C . PRO A 1 214 ? -17.725 5.747 -3.818 1.00 62.56 214 PRO A C 1
ATOM 1610 O O . PRO A 1 214 ? -18.466 6.735 -4.041 1.00 62.56 214 PRO A O 1
#